Protein AF-A0A960B648-F1 (afdb_monomer_lite)

Secondary structure (DSSP, 8-state):
-EEEE-SSEE--EEEEPTT-----EEE-TT--EEEESSS--EE-SS---EEEEEES-GGGEEEEES-B-TTSS--TTPPPGGG-BPPP-EEEEE-GGG-TT--EEE-TTS--EEEEE-TT-TT--EEE-TT-EEEEEE-TT-TT--EEE-TTS--SEE--GGGTTT--EEE--S-TTSEEEEPPPSS--SS--EEE--SSEEESPPPGGG-TT--EEE-TTS--EEE----TT-SEEE--SSEEEEEE-TT-S--TTS-EEEE--SS--SEEE-TT-TTEEEEE-TTS---HHHHHHHHHHHHHH----SEEEE-TTSPPP-HHHHHHHHHHHHTT-EEEE---

Structure (mmCIF, N/CA/C/O backbone):
data_AF-A0A960B648-F1
#
_entry.id   AF-A0A960B648-F1
#
loop_
_atom_site.group_PDB
_atom_site.id
_atom_site.type_symbol
_atom_site.label_atom_id
_atom_site.label_alt_id
_atom_site.label_comp_id
_atom_site.label_asym_id
_atom_site.label_entity_id
_atom_site.label_seq_id
_atom_site.pdbx_PDB_ins_code
_atom_site.Cartn_x
_atom_site.Cartn_y
_atom_site.Cartn_z
_atom_site.occupancy
_atom_site.B_iso_or_equiv
_atom_site.auth_seq_id
_atom_site.auth_comp_id
_atom_site.auth_asym_id
_atom_site.auth_atom_id
_atom_site.pdbx_PDB_model_num
ATOM 1 N N . MET A 1 1 ? -15.814 -4.728 24.871 1.00 96.31 1 MET A N 1
ATOM 2 C CA . MET A 1 1 ? -14.480 -4.583 24.245 1.00 96.31 1 MET A CA 1
ATOM 3 C C . MET A 1 1 ? -13.502 -4.080 25.297 1.00 96.31 1 MET A C 1
ATOM 5 O O . MET A 1 1 ? -13.922 -3.303 26.148 1.00 96.31 1 MET A O 1
ATOM 9 N N . VAL A 1 2 ? -12.245 -4.525 25.282 1.00 98.38 2 VAL A N 1
ATOM 10 C CA . VAL A 1 2 ? -11.224 -4.110 26.262 1.00 98.38 2 VAL A CA 1
ATOM 11 C C . VAL A 1 2 ? -10.056 -3.451 25.538 1.00 98.38 2 VAL A C 1
ATOM 13 O O . VAL A 1 2 ? -9.624 -3.947 24.501 1.00 98.38 2 VAL A O 1
ATOM 16 N N . PHE A 1 3 ? -9.550 -2.358 26.098 1.00 98.50 3 PHE A N 1
ATOM 17 C CA . PHE A 1 3 ? -8.370 -1.637 25.637 1.00 98.50 3 PHE A CA 1
ATOM 18 C C . PHE A 1 3 ? -7.290 -1.712 26.713 1.00 98.50 3 PHE A C 1
ATOM 20 O O . PHE A 1 3 ? -7.568 -1.473 27.888 1.00 98.50 3 PHE A O 1
ATOM 27 N N . THR A 1 4 ? -6.056 -2.000 26.321 1.00 98.56 4 THR A N 1
ATOM 28 C CA . THR A 1 4 ? -4.883 -1.842 27.180 1.00 98.56 4 THR A CA 1
ATOM 29 C C . THR A 1 4 ? -4.236 -0.504 26.854 1.00 98.56 4 THR A C 1
ATOM 31 O O . THR A 1 4 ? -3.736 -0.315 25.749 1.00 98.56 4 THR A O 1
ATOM 34 N N . THR A 1 5 ? -4.262 0.432 27.800 1.00 97.94 5 THR A N 1
ATOM 35 C CA . THR A 1 5 ? -3.659 1.767 27.662 1.00 97.94 5 THR A CA 1
ATOM 36 C C . THR A 1 5 ? -2.454 1.910 28.581 1.00 97.94 5 THR A C 1
ATOM 38 O O . THR A 1 5 ? -2.443 1.345 29.672 1.00 97.94 5 THR A O 1
ATOM 41 N N . THR A 1 6 ? -1.442 2.660 28.154 1.00 97.38 6 THR A N 1
ATOM 42 C CA . THR A 1 6 ? -0.230 2.977 28.928 1.00 97.38 6 THR A CA 1
ATOM 43 C C . THR A 1 6 ? -0.140 4.459 29.300 1.00 97.38 6 THR A C 1
ATOM 45 O O . THR A 1 6 ? 0.735 4.861 30.072 1.00 97.38 6 THR A O 1
ATOM 48 N N . GLY A 1 7 ? -1.049 5.284 28.773 1.00 97.19 7 GLY A N 1
ATOM 49 C CA . GLY A 1 7 ? -1.032 6.735 28.929 1.00 97.19 7 GLY A CA 1
ATOM 50 C C . GLY A 1 7 ? -1.492 7.222 30.304 1.00 97.19 7 GLY A C 1
ATOM 51 O O . GLY A 1 7 ? -2.166 6.522 31.062 1.00 97.19 7 GLY A O 1
ATOM 52 N N . ALA A 1 8 ? -1.157 8.475 30.623 1.00 97.88 8 ALA A N 1
ATOM 53 C CA . ALA A 1 8 ? -1.740 9.191 31.763 1.00 97.88 8 ALA A CA 1
ATOM 54 C C . ALA A 1 8 ? -3.205 9.594 31.521 1.00 97.88 8 ALA A C 1
ATOM 56 O O . ALA A 1 8 ? -3.939 9.905 32.462 1.00 97.88 8 ALA A O 1
ATOM 57 N N . THR A 1 9 ? -3.626 9.576 30.258 1.00 98.00 9 THR A N 1
ATOM 58 C CA . THR A 1 9 ? -4.989 9.831 29.806 1.00 98.00 9 THR A CA 1
ATOM 59 C C . THR A 1 9 ? -5.370 8.838 28.719 1.00 98.00 9 THR A C 1
ATOM 61 O O . THR A 1 9 ? -4.494 8.317 28.030 1.00 98.00 9 THR A O 1
ATOM 64 N N . PHE A 1 10 ? -6.669 8.628 28.543 1.00 98.44 10 PHE A N 1
ATOM 65 C CA . PHE A 1 10 ? -7.232 7.859 27.439 1.00 98.44 10 PHE A CA 1
ATOM 66 C C . PHE A 1 10 ? -8.509 8.544 26.950 1.00 98.44 10 PHE A C 1
ATOM 68 O O . PHE A 1 10 ? -9.425 8.783 27.742 1.00 98.44 10 PHE A O 1
ATOM 75 N N . ALA A 1 11 ? -8.548 8.910 25.672 1.00 98.38 11 ALA A N 1
ATOM 76 C CA . ALA A 1 11 ? -9.648 9.644 25.056 1.00 98.38 11 ALA A CA 1
ATOM 77 C C . ALA A 1 11 ? -10.121 8.981 23.748 1.00 98.38 11 ALA A C 1
ATOM 79 O O . ALA A 1 11 ? -10.016 9.586 22.683 1.00 98.38 11 ALA A O 1
ATOM 80 N N . PRO A 1 12 ? -10.610 7.729 23.785 1.00 97.75 12 PRO A N 1
ATOM 81 C CA . PRO A 1 12 ? -11.070 7.032 22.586 1.00 97.75 12 PRO A CA 1
ATOM 82 C C . PRO A 1 12 ? -12.259 7.761 21.958 1.00 97.75 12 PRO A C 1
ATOM 84 O O . PRO A 1 12 ? -13.083 8.324 22.673 1.00 97.75 12 PRO A O 1
ATOM 87 N N . ALA A 1 13 ? -12.393 7.683 20.637 1.00 98.44 13 ALA A N 1
ATOM 88 C CA . ALA A 1 13 ? -13.607 8.092 19.945 1.00 98.44 13 ALA A CA 1
ATOM 89 C C . ALA A 1 13 ? -14.282 6.859 19.340 1.00 98.44 13 ALA A C 1
ATOM 91 O O . ALA A 1 13 ? -13.647 6.083 18.629 1.00 98.44 13 ALA A O 1
ATOM 92 N N . VAL A 1 14 ? -15.566 6.671 19.618 1.00 98.62 14 VAL A N 1
ATOM 93 C CA . VAL A 1 14 ? -16.403 5.654 18.982 1.00 98.62 14 VAL A CA 1
ATOM 94 C C . VAL A 1 14 ? -17.581 6.318 18.288 1.00 98.62 14 VAL A C 1
ATOM 96 O O . VAL A 1 14 ? -18.099 7.328 18.750 1.00 98.62 14 VAL A O 1
ATOM 99 N N . GLU A 1 15 ? -18.016 5.760 17.171 1.00 98.69 15 GLU A N 1
ATOM 100 C CA . GLU A 1 15 ? -19.209 6.213 16.457 1.00 98.69 15 GLU A CA 1
ATOM 101 C C . GLU A 1 15 ? -20.266 5.123 16.547 1.00 98.69 15 GLU A C 1
ATOM 103 O O . GLU A 1 15 ? -19.956 3.941 16.371 1.00 98.69 15 GLU A O 1
ATOM 108 N N . LEU A 1 16 ? -21.504 5.523 16.825 1.00 98.69 16 LEU A N 1
ATOM 109 C CA . LEU A 1 16 ? -22.649 4.624 16.813 1.00 98.69 16 LEU A CA 1
ATOM 110 C C . LEU A 1 16 ? -23.408 4.766 15.493 1.00 98.69 16 LEU A C 1
ATOM 112 O O . LEU A 1 16 ? -23.427 5.839 14.890 1.00 98.69 16 LEU A O 1
ATOM 116 N N . ALA A 1 17 ? -24.066 3.692 15.070 1.00 98.25 17 ALA A N 1
ATOM 117 C CA . ALA A 1 17 ? -24.915 3.671 13.896 1.00 98.25 17 ALA A CA 1
ATOM 118 C C . ALA A 1 17 ? -25.989 4.776 13.979 1.00 98.25 17 ALA A C 1
ATOM 120 O O . ALA A 1 17 ? -26.513 5.047 15.069 1.00 98.25 17 ALA A O 1
ATOM 121 N N . PRO A 1 18 ? -26.362 5.403 12.847 1.00 96.81 18 PRO A N 1
ATOM 122 C CA . PRO A 1 18 ? -27.390 6.435 12.826 1.00 96.81 18 PRO A CA 1
ATOM 123 C C . PRO A 1 18 ? -28.682 5.988 13.523 1.00 96.81 18 PRO A C 1
ATOM 125 O O . PRO A 1 18 ? -29.233 4.933 13.218 1.00 96.81 18 PRO A O 1
ATOM 128 N N . GLY A 1 19 ? -29.172 6.805 14.457 1.00 96.75 19 GLY A N 1
ATOM 129 C CA . GLY A 1 19 ? -30.391 6.521 15.222 1.00 96.75 19 GLY A CA 1
ATOM 130 C C . GLY A 1 19 ? -30.213 5.576 16.416 1.00 96.75 19 GLY A C 1
ATOM 131 O O . GLY A 1 19 ? -31.196 5.322 17.111 1.00 96.75 19 GLY A O 1
ATOM 132 N N . SER A 1 20 ? -28.999 5.086 16.692 1.00 97.88 20 SER A N 1
ATOM 133 C CA . SER A 1 20 ? -28.724 4.330 17.916 1.00 97.88 20 SER A CA 1
ATOM 134 C C . SER A 1 20 ? -28.967 5.186 19.163 1.00 97.88 20 SER A C 1
ATOM 136 O O . SER A 1 20 ? -28.594 6.359 19.227 1.00 97.88 20 SER A O 1
ATOM 138 N N . SER A 1 21 ? -29.571 4.567 20.177 1.00 96.69 21 SER A N 1
ATOM 139 C CA . SER A 1 21 ? -29.723 5.118 21.526 1.00 96.69 21 SER A CA 1
ATOM 140 C C . SER A 1 21 ? -28.832 4.401 22.545 1.00 96.69 21 SER A C 1
ATOM 142 O O . SER A 1 21 ? -29.113 4.450 23.743 1.00 96.69 21 SER A O 1
ATOM 144 N N . ALA A 1 22 ? -27.821 3.656 22.086 1.00 97.81 22 ALA A N 1
ATOM 145 C CA . ALA A 1 22 ? -26.971 2.871 22.966 1.00 97.81 22 ALA A CA 1
ATOM 146 C C . ALA A 1 22 ? -26.156 3.776 23.894 1.00 97.81 22 ALA A C 1
ATOM 148 O O . ALA A 1 22 ? -25.506 4.732 23.468 1.00 97.81 22 ALA A O 1
ATOM 149 N N . GLU A 1 23 ? -26.152 3.445 25.183 1.00 98.06 23 GLU A N 1
ATOM 150 C CA . GLU A 1 23 ? -25.236 4.076 26.123 1.00 98.06 23 GLU A CA 1
ATOM 151 C C . GLU A 1 23 ? -23.845 3.462 25.979 1.00 98.06 23 GLU A C 1
ATOM 153 O O . GLU A 1 23 ? -23.691 2.241 25.902 1.00 98.06 23 GLU A O 1
ATOM 158 N N . VAL A 1 24 ? -22.819 4.312 25.971 1.00 98.75 24 VAL A N 1
ATOM 159 C CA . VAL A 1 24 ? -21.419 3.884 26.026 1.00 98.75 24 VAL A CA 1
ATOM 160 C C . VAL A 1 24 ? -20.882 4.202 27.411 1.00 98.75 24 VAL A C 1
ATOM 162 O O . VAL A 1 24 ? -20.846 5.367 27.816 1.00 98.75 24 VAL A O 1
ATOM 165 N N . VAL A 1 25 ? -20.470 3.165 28.133 1.00 98.75 25 VAL A N 1
ATOM 166 C CA . VAL A 1 25 ? -19.889 3.268 29.473 1.00 98.75 25 VAL A CA 1
ATOM 167 C C . VAL A 1 25 ? -18.470 2.717 29.440 1.00 98.75 25 VAL A C 1
ATOM 169 O O . VAL A 1 25 ? -18.216 1.652 28.874 1.00 98.75 25 VAL A O 1
ATOM 172 N N . TRP A 1 26 ? -17.549 3.445 30.058 1.00 98.75 26 TRP A N 1
ATOM 173 C CA . TRP A 1 26 ? -16.140 3.094 30.162 1.00 98.75 26 TRP A CA 1
ATOM 174 C C . TRP A 1 26 ? -15.833 2.718 31.599 1.00 98.75 26 TRP A C 1
ATOM 176 O O . TRP A 1 26 ? -16.125 3.485 32.516 1.00 98.75 26 TRP A O 1
ATOM 186 N N . LEU A 1 27 ? -15.260 1.538 31.783 1.00 98.69 27 LEU A N 1
ATOM 187 C CA . LEU A 1 27 ? -15.053 0.920 33.082 1.00 98.69 27 LEU A CA 1
ATOM 188 C C . LEU A 1 27 ? -13.574 0.606 33.305 1.00 98.69 27 LEU A C 1
ATOM 190 O O . LEU A 1 27 ? -12.849 0.327 32.347 1.00 98.69 27 LEU A O 1
ATOM 194 N N . ASP A 1 28 ? -13.141 0.613 34.559 1.00 97.62 28 ASP A N 1
ATOM 195 C CA . ASP A 1 28 ? -11.847 0.064 34.963 1.00 97.62 28 ASP A CA 1
ATOM 196 C C . ASP A 1 28 ? -11.860 -1.481 34.992 1.00 97.62 28 ASP A C 1
ATOM 198 O O . ASP A 1 28 ? -12.825 -2.141 34.587 1.00 97.62 28 ASP A O 1
ATOM 202 N N . ASP A 1 29 ? -10.762 -2.076 35.453 1.00 93.38 29 ASP A N 1
ATOM 203 C CA . ASP A 1 29 ? -10.577 -3.523 35.583 1.00 93.38 29 ASP A CA 1
ATOM 204 C C . ASP A 1 29 ? -11.469 -4.166 36.661 1.00 93.38 29 ASP A C 1
ATOM 206 O O . ASP A 1 29 ? -11.791 -5.354 36.572 1.00 93.38 29 ASP A O 1
ATOM 210 N N . GLN A 1 30 ? -11.930 -3.385 37.637 1.00 94.88 30 GLN A N 1
ATOM 211 C CA . GLN A 1 30 ? -12.851 -3.794 38.700 1.00 94.88 30 GLN A CA 1
ATOM 212 C C . GLN A 1 30 ? -14.321 -3.515 38.354 1.00 94.88 30 GLN A C 1
ATOM 214 O O . GLN A 1 30 ? -15.207 -3.771 39.172 1.00 94.88 30 GLN A O 1
ATOM 219 N N . ARG A 1 31 ? -14.596 -3.056 37.125 1.00 95.06 31 ARG A N 1
ATOM 220 C CA . ARG A 1 31 ? -15.914 -2.622 36.629 1.00 95.06 31 ARG A CA 1
ATOM 221 C C . ARG A 1 31 ? -16.463 -1.361 37.307 1.00 95.06 31 ARG A C 1
ATOM 223 O O . ARG A 1 31 ? -17.667 -1.112 37.237 1.00 95.06 31 ARG A O 1
ATOM 230 N N . GLY A 1 32 ? -15.606 -0.561 37.933 1.00 97.62 32 GLY A N 1
ATOM 231 C CA . GLY A 1 32 ? -15.922 0.801 38.346 1.00 97.62 32 GLY A CA 1
ATOM 232 C C . GLY A 1 32 ? -16.075 1.715 37.132 1.00 97.62 32 GLY A C 1
ATOM 233 O O . GLY A 1 32 ? -15.344 1.587 36.153 1.00 97.62 32 GLY A O 1
ATOM 234 N N . GLU A 1 33 ? -17.045 2.628 37.165 1.00 98.44 33 GLU A N 1
ATOM 235 C CA . GLU A 1 33 ? -17.281 3.569 36.067 1.00 98.44 33 GLU A CA 1
ATOM 236 C C . GLU A 1 33 ? -16.216 4.674 36.041 1.00 98.44 33 GLU A C 1
ATOM 238 O O . GLU A 1 33 ? -16.032 5.402 37.015 1.00 98.44 33 GLU A O 1
ATOM 243 N N . LEU A 1 34 ? -15.537 4.811 34.902 1.00 98.44 34 LEU A N 1
ATOM 244 C CA . LEU A 1 34 ? -14.545 5.852 34.633 1.00 98.44 34 LEU A CA 1
ATOM 245 C C . LEU A 1 34 ? -15.157 7.044 33.894 1.00 98.44 34 LEU A C 1
ATOM 247 O O . LEU A 1 34 ? -14.802 8.190 34.166 1.00 98.44 34 LEU A O 1
ATOM 251 N N . ALA A 1 35 ? -16.027 6.774 32.915 1.00 98.56 35 ALA A N 1
ATOM 252 C CA . ALA A 1 35 ? -16.673 7.791 32.091 1.00 98.56 35 ALA A CA 1
ATOM 253 C C . ALA A 1 35 ? -17.866 7.224 31.306 1.00 98.56 35 ALA A C 1
ATOM 255 O O . ALA A 1 35 ? -18.051 6.011 31.189 1.00 98.56 35 ALA A O 1
ATOM 256 N N . ARG A 1 36 ? -18.628 8.126 30.684 1.00 98.50 36 ARG A N 1
ATOM 257 C CA . ARG A 1 36 ? -19.702 7.819 29.733 1.00 98.50 36 ARG A CA 1
ATOM 258 C C . ARG A 1 36 ? -19.538 8.614 28.447 1.00 98.50 36 ARG A C 1
ATOM 260 O O . ARG A 1 36 ? -18.888 9.658 28.433 1.00 98.50 36 ARG A O 1
ATOM 267 N N . GLY A 1 37 ? -20.189 8.137 27.395 1.00 98.50 37 GLY A N 1
ATOM 268 C CA . GLY A 1 37 ? -20.256 8.793 26.097 1.00 98.50 37 GLY A CA 1
ATOM 269 C C . GLY A 1 37 ? -19.291 8.209 25.073 1.00 98.50 37 GLY A C 1
ATOM 270 O O . GLY A 1 37 ? -18.463 7.346 25.364 1.00 98.50 37 GLY A O 1
ATOM 271 N N . THR A 1 38 ? -19.434 8.685 23.844 1.00 98.44 38 THR A N 1
ATOM 272 C CA . THR A 1 38 ? -18.732 8.181 22.660 1.00 98.44 38 THR A CA 1
ATOM 273 C C . THR A 1 38 ? -17.329 8.762 22.478 1.00 98.44 38 THR A C 1
ATOM 275 O O . THR A 1 38 ? -16.532 8.201 21.740 1.00 98.44 38 THR A O 1
ATOM 278 N N . ASN A 1 39 ? -17.005 9.867 23.149 1.00 97.88 39 ASN A N 1
ATOM 279 C CA . ASN A 1 39 ? -15.690 10.506 23.084 1.00 97.88 39 ASN A CA 1
ATOM 280 C C . ASN A 1 39 ? -15.296 11.081 24.458 1.00 97.88 39 ASN A C 1
ATOM 282 O O . ASN A 1 39 ? -15.234 12.305 24.625 1.00 97.88 39 ASN A O 1
ATOM 286 N N . PRO A 1 40 ? -15.154 10.236 25.497 1.00 98.19 40 PRO A N 1
ATOM 287 C CA . PRO A 1 40 ? -14.784 10.710 26.823 1.00 98.19 40 PRO A CA 1
ATOM 288 C C . PRO A 1 40 ? -13.313 11.141 26.857 1.00 98.19 40 PRO A C 1
ATOM 290 O O . PRO A 1 40 ? -12.509 10.756 26.014 1.00 98.19 40 PRO A O 1
ATOM 293 N N . ARG A 1 41 ? -12.924 11.851 27.918 1.00 97.94 41 ARG A N 1
ATOM 294 C CA . ARG A 1 41 ? -11.517 12.013 28.299 1.00 97.94 41 ARG A CA 1
ATOM 295 C C . ARG A 1 41 ? -11.311 11.468 29.703 1.00 97.94 41 ARG A C 1
ATOM 297 O O . ARG A 1 41 ? -11.691 12.112 30.677 1.00 97.94 41 ARG A O 1
ATOM 304 N N . ILE A 1 42 ? -10.689 10.302 29.804 1.00 98.44 42 ILE A N 1
ATOM 305 C CA . ILE A 1 42 ? -10.375 9.653 31.077 1.00 98.44 42 ILE A CA 1
ATOM 306 C C . ILE A 1 42 ? -8.978 10.101 31.511 1.00 98.44 42 ILE A C 1
ATOM 308 O O . ILE A 1 42 ? -8.027 10.047 30.730 1.00 98.44 42 ILE A O 1
ATOM 312 N N . SER A 1 43 ? -8.849 10.568 32.752 1.00 97.81 43 SER A N 1
ATOM 313 C CA . SER A 1 43 ? -7.576 10.992 33.339 1.00 97.81 43 SER A CA 1
ATOM 314 C C . SER A 1 43 ? -7.188 10.053 34.470 1.00 97.81 43 SER A C 1
ATOM 316 O O . SER A 1 43 ? -7.882 9.989 35.480 1.00 97.81 43 SER A O 1
ATOM 318 N N . PHE A 1 44 ? -6.053 9.373 34.327 1.00 97.69 44 PHE A N 1
ATOM 319 C CA . PHE A 1 44 ? -5.512 8.473 35.348 1.00 97.69 44 PHE A CA 1
ATOM 320 C C . PHE A 1 44 ? -4.464 9.142 36.248 1.00 97.69 44 PHE A C 1
ATOM 322 O O . PHE A 1 44 ? -3.980 8.528 37.195 1.00 97.69 44 PHE A O 1
ATOM 329 N N . GLY A 1 45 ? -4.066 10.380 35.935 1.00 97.12 45 GLY A N 1
ATOM 330 C CA . GLY A 1 45 ? -3.083 11.166 36.692 1.00 97.12 45 GLY A CA 1
ATOM 331 C C . GLY A 1 45 ? -1.617 10.810 36.413 1.00 97.12 45 GLY A C 1
ATOM 332 O O . GLY A 1 45 ? -0.759 11.683 36.497 1.00 97.12 45 GLY A O 1
ATOM 333 N N . SER A 1 46 ? -1.318 9.569 36.024 1.00 97.31 46 SER A N 1
ATOM 334 C CA . SER A 1 46 ? 0.031 9.122 35.652 1.00 97.31 46 SER A CA 1
ATOM 335 C C . SER A 1 46 ? 0.003 8.017 34.597 1.00 97.31 46 SER A C 1
ATOM 337 O O . SER A 1 46 ? -0.955 7.243 34.512 1.00 97.31 46 SER A O 1
ATOM 339 N N . SER A 1 47 ? 1.061 7.921 33.794 1.00 97.81 47 SER A N 1
ATOM 340 C CA . SER A 1 47 ? 1.226 6.834 32.827 1.00 97.81 47 SER A CA 1
ATOM 341 C C . SER A 1 47 ? 1.432 5.504 33.546 1.00 97.81 47 SER A C 1
ATOM 343 O O . SER A 1 47 ? 2.300 5.391 34.409 1.00 97.81 47 SER A O 1
ATOM 345 N N . ALA A 1 48 ? 0.618 4.511 33.201 1.00 97.50 48 ALA A N 1
ATOM 346 C CA . ALA A 1 48 ? 0.755 3.126 33.638 1.00 97.50 48 ALA A CA 1
ATOM 347 C C . ALA A 1 48 ? -0.105 2.234 32.740 1.00 97.50 48 ALA A C 1
ATOM 349 O O . ALA A 1 48 ? -1.115 2.692 32.200 1.00 97.50 48 ALA A O 1
ATOM 350 N N . THR A 1 49 ? 0.268 0.961 32.628 1.00 98.06 49 THR A N 1
ATOM 351 C CA . THR A 1 49 ? -0.532 -0.047 31.928 1.00 98.06 49 THR A CA 1
ATOM 352 C C . THR A 1 49 ? -1.833 -0.310 32.680 1.00 98.06 49 THR A C 1
ATOM 354 O O . THR A 1 49 ? -1.806 -0.647 33.864 1.00 98.06 49 THR A O 1
ATOM 357 N N . ARG A 1 50 ? -2.971 -0.161 32.000 1.00 97.06 50 ARG A N 1
ATOM 358 C CA . ARG A 1 50 ? -4.318 -0.353 32.555 1.00 97.06 50 ARG A CA 1
ATOM 359 C C . ARG A 1 50 ? -5.231 -1.006 31.531 1.00 97.06 50 ARG A C 1
ATOM 361 O O . ARG A 1 50 ? -5.089 -0.762 30.333 1.00 97.06 50 ARG A O 1
ATOM 368 N N . ALA A 1 51 ? -6.194 -1.782 32.012 1.00 98.25 51 ALA A N 1
ATOM 369 C CA . ALA A 1 51 ? -7.321 -2.222 31.206 1.00 98.25 51 ALA A CA 1
ATOM 370 C C . ALA A 1 51 ? -8.472 -1.218 31.346 1.00 98.25 51 ALA A C 1
ATOM 372 O O . ALA A 1 51 ? -8.843 -0.844 32.456 1.00 98.25 51 ALA A O 1
ATOM 373 N N . VAL A 1 52 ? -9.038 -0.799 30.218 1.00 98.62 52 VAL A N 1
ATOM 374 C CA . VAL A 1 52 ? -10.268 -0.007 30.156 1.00 98.62 52 VAL A CA 1
ATOM 375 C C . VAL A 1 52 ? -11.284 -0.797 29.348 1.00 98.62 52 VAL A C 1
ATOM 377 O O . VAL A 1 52 ? -11.034 -1.159 28.198 1.00 98.62 52 VAL A O 1
ATOM 380 N N . THR A 1 53 ? -12.438 -1.075 29.940 1.00 98.69 53 THR A N 1
ATOM 381 C CA . THR A 1 53 ? -13.510 -1.832 29.294 1.00 98.69 53 THR A CA 1
ATOM 382 C C . THR A 1 53 ? -14.575 -0.882 28.770 1.00 98.69 53 THR A C 1
ATOM 384 O O . THR A 1 53 ? -15.162 -0.125 29.534 1.00 98.69 53 THR A O 1
ATOM 387 N N . MET A 1 54 ? -14.874 -0.959 27.475 1.00 98.62 54 MET A N 1
ATOM 388 C CA . MET A 1 54 ? -16.071 -0.346 26.904 1.00 98.62 54 MET A CA 1
ATOM 389 C C . MET A 1 54 ? -17.238 -1.331 26.987 1.00 98.62 54 MET A C 1
ATOM 391 O O . MET A 1 54 ? -17.141 -2.465 26.494 1.00 98.62 54 MET A O 1
ATOM 395 N N . SER A 1 55 ? -18.345 -0.869 27.562 1.00 98.38 55 SER A N 1
ATOM 396 C CA . SER A 1 55 ? -19.631 -1.558 27.633 1.00 98.38 55 SER A CA 1
ATOM 397 C C . SER A 1 55 ? -20.693 -0.739 26.906 1.00 98.38 55 SER A C 1
ATOM 399 O O . SER A 1 55 ? -20.912 0.426 27.231 1.00 98.38 55 SER A O 1
ATOM 401 N N . THR A 1 56 ? -21.339 -1.346 25.914 1.00 98.62 56 THR A N 1
ATOM 402 C CA . THR A 1 56 ? -22.407 -0.739 25.111 1.00 98.62 56 THR A CA 1
ATOM 403 C C . THR A 1 56 ? -23.169 -1.830 24.350 1.00 98.62 56 THR A C 1
ATOM 405 O O . THR A 1 56 ? -22.831 -3.014 24.457 1.00 98.62 56 THR A O 1
ATOM 408 N N . THR A 1 57 ? -24.162 -1.453 23.546 1.00 98.38 57 THR A N 1
ATOM 409 C CA . THR A 1 57 ? -24.708 -2.319 22.495 1.00 98.38 57 THR A CA 1
ATOM 410 C C . THR A 1 57 ? -23.657 -2.446 21.395 1.00 98.38 57 THR A C 1
ATOM 412 O O . THR A 1 57 ? -23.566 -1.604 20.512 1.00 98.38 57 THR A O 1
ATOM 415 N N . PHE A 1 58 ? -22.809 -3.474 21.461 1.00 98.50 58 PHE A N 1
ATOM 416 C CA . PHE A 1 58 ? -21.642 -3.594 20.574 1.00 98.50 58 PHE A CA 1
ATOM 417 C C . PHE A 1 58 ? -21.984 -3.587 19.080 1.00 98.50 58 PHE A C 1
ATOM 419 O O . PHE A 1 58 ? -21.240 -3.010 18.291 1.00 98.50 58 PHE A O 1
ATOM 426 N N . ALA A 1 59 ? -23.127 -4.164 18.708 1.00 97.69 59 ALA A N 1
ATOM 427 C CA . ALA A 1 59 ? -23.622 -4.152 17.337 1.00 97.69 59 ALA A CA 1
ATOM 428 C C . ALA A 1 59 ? -23.984 -2.743 16.830 1.00 97.69 59 ALA A C 1
ATOM 430 O O . ALA A 1 59 ? -24.138 -2.567 15.629 1.00 97.69 59 ALA A O 1
ATOM 431 N N . ASP A 1 60 ? -24.098 -1.736 17.694 1.00 98.56 60 ASP A N 1
ATOM 432 C CA . ASP A 1 60 ? -24.367 -0.364 17.264 1.00 98.56 60 ASP A CA 1
ATOM 433 C C . ASP A 1 60 ? -23.079 0.402 16.946 1.00 98.56 60 ASP A C 1
ATOM 435 O O . ASP A 1 60 ? -23.153 1.475 16.366 1.00 98.56 60 ASP A O 1
ATOM 439 N N . VAL A 1 61 ? -21.895 -0.108 17.296 1.00 98.88 61 VAL A N 1
ATOM 440 C CA . VAL A 1 61 ? -20.625 0.594 17.057 1.00 98.88 61 VAL A CA 1
ATOM 441 C C . VAL A 1 61 ? -20.182 0.404 15.607 1.00 98.88 61 VAL A C 1
ATOM 443 O O . VAL A 1 61 ? -19.976 -0.724 15.163 1.00 98.88 61 VAL A O 1
ATOM 446 N N . VAL A 1 62 ? -19.986 1.512 14.888 1.00 98.88 62 VAL A N 1
ATOM 447 C CA . VAL A 1 62 ? -19.553 1.525 13.477 1.00 98.88 62 VAL A CA 1
ATOM 448 C C . VAL A 1 62 ? -18.126 2.036 13.289 1.00 98.88 62 VAL A C 1
ATOM 450 O O . VAL A 1 62 ? -17.469 1.653 12.324 1.00 98.88 62 VAL A O 1
ATOM 453 N N . THR A 1 63 ? -17.600 2.824 14.227 1.00 98.88 63 THR A N 1
ATOM 454 C CA . THR A 1 63 ? -16.207 3.294 14.192 1.00 98.88 63 THR A CA 1
ATOM 455 C C . THR A 1 63 ? -15.577 3.155 15.570 1.00 98.88 63 THR A C 1
ATOM 457 O O . THR A 1 63 ? -16.186 3.529 16.572 1.00 98.88 63 THR A O 1
ATOM 460 N N . VAL A 1 64 ? -14.335 2.679 15.615 1.00 98.88 64 VAL A N 1
ATOM 461 C CA . VAL A 1 64 ? -13.428 2.825 16.761 1.00 98.88 64 VAL A CA 1
ATOM 462 C C . VAL A 1 64 ? -12.210 3.602 16.282 1.00 98.88 64 VAL A C 1
ATOM 464 O O . VAL A 1 64 ? -11.506 3.151 15.383 1.00 98.88 64 VAL A O 1
ATOM 467 N N . ASN A 1 65 ? -11.966 4.767 16.875 1.00 98.81 65 ASN A N 1
ATOM 468 C CA . ASN A 1 65 ? -10.877 5.666 16.523 1.00 98.81 65 ASN A CA 1
ATOM 469 C C . ASN A 1 65 ? -10.000 5.975 17.746 1.00 98.81 65 ASN A C 1
ATOM 471 O O . ASN A 1 65 ? -10.381 6.687 18.681 1.00 98.81 65 ASN A O 1
ATOM 475 N N . LEU A 1 66 ? -8.800 5.415 17.705 1.00 98.69 66 LEU A N 1
ATOM 476 C CA . LEU A 1 66 ? -7.713 5.535 18.669 1.00 98.69 66 LEU A CA 1
ATOM 477 C C . LEU A 1 66 ? -6.558 6.380 18.111 1.00 98.69 66 LEU A C 1
ATOM 479 O O . LEU A 1 66 ? -5.528 6.501 18.763 1.00 98.69 66 LEU A O 1
ATOM 483 N N . GLY A 1 67 ? -6.704 6.938 16.910 1.00 98.06 67 GLY A N 1
ATOM 484 C CA . GLY A 1 67 ? -5.664 7.676 16.206 1.00 98.06 67 GLY A CA 1
ATOM 485 C C . GLY A 1 67 ? -5.808 7.525 14.696 1.00 98.06 67 GLY A C 1
ATOM 486 O O . GLY A 1 67 ? -5.843 6.408 14.182 1.00 98.06 67 GLY A O 1
ATOM 487 N N . PHE A 1 68 ? -5.871 8.648 13.986 1.00 98.12 68 PHE A N 1
ATOM 488 C CA . PHE A 1 68 ? -5.929 8.697 12.526 1.00 98.12 68 PHE A CA 1
ATOM 489 C C . PHE A 1 68 ? -5.523 10.085 12.026 1.00 98.12 68 PHE A C 1
ATOM 491 O O . PHE A 1 68 ? -5.792 11.091 12.682 1.00 98.12 68 PHE A O 1
ATOM 498 N N . SER A 1 69 ? -4.885 10.152 10.862 1.00 97.00 69 SER A N 1
ATOM 499 C CA . SER A 1 69 ? -4.692 11.402 10.130 1.00 97.00 69 SER A CA 1
ATOM 500 C C . SER A 1 69 ? -4.926 11.139 8.652 1.00 97.00 69 SER A C 1
ATOM 502 O O . SER A 1 69 ? -4.262 10.306 8.046 1.00 97.00 69 SER A O 1
ATOM 504 N N . SER A 1 70 ? -5.829 11.912 8.066 1.00 95.56 70 SER A N 1
ATOM 505 C CA . SER A 1 70 ? -6.153 11.953 6.640 1.00 95.56 70 SER A CA 1
ATOM 506 C C . SER A 1 70 ? -4.978 12.380 5.760 1.00 95.56 70 SER A C 1
ATOM 508 O O . SER A 1 70 ? -5.065 12.301 4.539 1.00 95.56 70 SER A O 1
ATOM 510 N N . LYS A 1 71 ? -3.875 12.833 6.370 1.00 93.31 71 LYS A N 1
ATOM 511 C CA . LYS A 1 71 ? -2.613 13.171 5.700 1.00 93.31 71 LYS A CA 1
ATOM 512 C C . LYS A 1 71 ? -1.628 12.008 5.679 1.00 93.31 71 LYS A C 1
ATOM 514 O O . LYS A 1 71 ? -0.626 12.091 4.972 1.00 93.31 71 LYS A O 1
ATOM 519 N N . ASP A 1 72 ? -1.879 10.968 6.469 1.00 89.69 72 ASP A N 1
ATOM 520 C CA . ASP A 1 72 ? -1.042 9.778 6.473 1.00 89.69 72 ASP A CA 1
ATOM 521 C C . ASP A 1 72 ? -1.356 8.974 5.222 1.00 89.69 72 ASP A C 1
ATOM 523 O O . ASP A 1 72 ? -2.495 8.555 5.023 1.00 89.69 72 ASP A O 1
ATOM 527 N N . ASP A 1 73 ? -0.331 8.771 4.399 1.00 78.56 73 ASP A N 1
ATOM 528 C CA . ASP A 1 73 ? -0.341 7.812 3.301 1.00 78.56 73 ASP A CA 1
ATOM 529 C C . ASP A 1 73 ? -1.644 7.876 2.462 1.00 78.56 73 ASP A C 1
ATOM 531 O O . ASP A 1 73 ? -2.484 6.964 2.417 1.00 78.56 73 ASP A O 1
ATOM 535 N N . VAL A 1 74 ? -1.846 9.058 1.864 1.00 87.06 74 VAL A N 1
ATOM 536 C CA . VAL A 1 74 ? -3.072 9.471 1.165 1.00 87.06 74 VAL A CA 1
ATOM 537 C C . VAL A 1 74 ? -3.293 8.646 -0.105 1.00 87.06 74 VAL A C 1
ATOM 539 O O . VAL A 1 74 ? -2.355 8.335 -0.841 1.00 87.06 74 VAL A O 1
ATOM 542 N N . GLY A 1 75 ? -4.548 8.309 -0.396 1.00 89.56 75 GLY A N 1
ATOM 543 C CA . GLY A 1 75 ? -4.956 7.656 -1.636 1.00 89.56 75 GLY A CA 1
ATOM 544 C C . GLY A 1 75 ? -6.449 7.779 -1.919 1.00 89.56 75 GLY A C 1
ATOM 545 O O . GLY A 1 75 ? -7.212 8.343 -1.138 1.00 89.56 75 GLY A O 1
ATOM 546 N N . ARG A 1 76 ? -6.875 7.205 -3.050 1.00 95.00 76 ARG A N 1
ATOM 547 C CA . ARG A 1 76 ? -8.264 7.251 -3.551 1.00 95.00 76 ARG A CA 1
ATOM 548 C C . ARG A 1 76 ? -9.307 6.771 -2.532 1.00 95.00 76 ARG A C 1
ATOM 550 O O . ARG A 1 76 ? -10.442 7.233 -2.576 1.00 95.00 76 ARG A O 1
ATOM 557 N N . TYR A 1 77 ? -8.931 5.847 -1.648 1.00 96.00 77 TYR A N 1
ATOM 558 C CA . TYR A 1 77 ? -9.825 5.216 -0.672 1.00 96.00 77 TYR A CA 1
ATOM 559 C C . TYR A 1 77 ? -9.539 5.632 0.781 1.00 96.00 77 TYR A C 1
ATOM 561 O O . TYR A 1 77 ? -10.043 4.991 1.706 1.00 96.00 77 TYR A O 1
ATOM 569 N N . SER A 1 78 ? -8.742 6.688 0.990 1.00 93.69 78 SER A N 1
ATOM 570 C CA . SER A 1 78 ? -8.505 7.267 2.316 1.00 93.69 78 SER A CA 1
ATOM 571 C C . SER A 1 78 ? -9.794 7.809 2.933 1.00 93.69 78 SER A C 1
ATOM 573 O O . SER A 1 78 ? -10.691 8.297 2.241 1.00 93.69 78 SER A O 1
ATOM 575 N N . LEU A 1 79 ? -9.869 7.754 4.261 1.00 95.94 79 LEU A N 1
ATOM 576 C CA . LEU A 1 79 ? -10.939 8.396 5.020 1.00 95.94 79 LEU A CA 1
ATOM 577 C C . LEU A 1 79 ? -10.775 9.924 5.030 1.00 95.94 79 LEU A C 1
ATOM 579 O O . LEU A 1 79 ? -9.667 10.453 4.951 1.00 95.94 79 LEU A O 1
ATOM 583 N N . ALA A 1 80 ? -11.902 10.629 5.141 1.00 95.56 80 ALA A N 1
ATOM 584 C CA . ALA A 1 80 ? -11.937 12.088 5.186 1.00 95.56 80 ALA A CA 1
ATOM 585 C C . ALA A 1 80 ? -11.388 12.654 6.510 1.00 95.56 80 ALA A C 1
ATOM 587 O O . ALA A 1 80 ? -11.419 11.991 7.547 1.00 95.56 80 ALA A O 1
ATOM 588 N N . GLU A 1 81 ? -10.990 13.929 6.482 1.00 96.88 81 GLU A N 1
ATOM 589 C CA . GLU A 1 81 ? -10.433 14.676 7.626 1.00 96.88 81 GLU A CA 1
ATOM 590 C C . GLU A 1 81 ? -11.339 14.726 8.868 1.00 96.88 81 GLU A C 1
ATOM 592 O O . GLU A 1 81 ? -10.862 14.972 9.971 1.00 96.88 81 GLU A O 1
ATOM 597 N N . ILE A 1 82 ? -12.643 14.451 8.731 1.00 97.00 82 ILE A N 1
ATOM 598 C CA . ILE A 1 82 ? -13.575 14.382 9.868 1.00 97.00 82 ILE A CA 1
ATOM 599 C C . ILE A 1 82 ? -13.200 13.288 10.881 1.00 97.00 82 ILE A C 1
ATOM 601 O O . ILE A 1 82 ? -13.608 13.355 12.040 1.00 97.00 82 ILE A O 1
ATOM 605 N N . TYR A 1 83 ? -12.415 12.293 10.458 1.00 97.56 83 TYR A N 1
ATOM 606 C CA . TYR A 1 83 ? -11.909 11.232 11.323 1.00 97.56 83 TYR A CA 1
ATOM 607 C C . TYR A 1 83 ? -10.544 11.561 11.948 1.00 97.56 83 TYR A C 1
ATOM 609 O O . TYR A 1 83 ? -10.028 10.743 12.712 1.00 97.56 83 TYR A O 1
ATOM 617 N N . ASP A 1 84 ? -9.945 12.722 11.659 1.00 98.12 84 ASP A N 1
ATOM 618 C CA . ASP A 1 84 ? -8.633 13.086 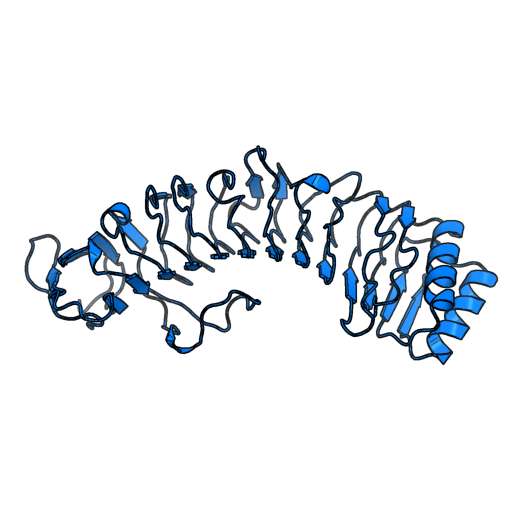12.196 1.00 98.12 84 ASP A CA 1
ATOM 619 C C . ASP A 1 84 ? -8.656 13.142 13.724 1.00 98.12 84 ASP A C 1
ATOM 621 O O . ASP A 1 84 ? -9.467 13.825 14.357 1.00 98.12 84 ASP A O 1
ATOM 625 N N . LYS A 1 85 ? -7.724 12.412 14.333 1.00 97.69 85 LYS A N 1
ATOM 626 C CA . LYS A 1 85 ? -7.594 12.293 15.780 1.00 97.69 85 LYS A CA 1
ATOM 627 C C . LYS A 1 85 ? -6.144 12.003 16.160 1.00 97.69 85 LYS A C 1
ATOM 629 O O . LYS A 1 85 ? -5.505 11.104 15.616 1.00 97.69 85 LYS A O 1
ATOM 634 N N . GLY A 1 86 ? -5.638 12.739 17.151 1.00 97.75 86 GLY A N 1
ATOM 635 C CA . GLY A 1 86 ? -4.325 12.464 17.740 1.00 97.75 86 GLY A CA 1
ATOM 636 C C . GLY A 1 86 ? -4.247 11.045 18.330 1.00 97.75 86 GLY A C 1
ATOM 637 O O . GLY A 1 86 ? -5.252 10.561 18.852 1.00 97.75 86 GLY A O 1
ATOM 638 N N . PRO A 1 87 ? -3.083 10.377 18.252 1.00 97.69 87 PRO A N 1
ATOM 639 C CA . PRO A 1 87 ? -2.952 8.990 18.680 1.00 97.69 87 PRO A CA 1
ATOM 640 C C . PRO A 1 87 ? -3.149 8.815 20.187 1.00 97.69 87 PRO A C 1
ATOM 642 O O . PRO A 1 87 ? -2.684 9.619 20.996 1.00 97.69 87 PRO A O 1
ATOM 645 N N . GLU A 1 88 ? -3.790 7.713 20.558 1.00 98.25 88 GLU A N 1
ATOM 646 C CA . GLU A 1 88 ? -3.919 7.241 21.929 1.00 98.25 88 GLU A CA 1
ATOM 647 C C . GLU A 1 88 ? -2.761 6.303 22.290 1.00 98.25 88 GLU A C 1
ATOM 649 O O . GLU A 1 88 ? -2.292 5.503 21.477 1.00 98.25 88 GLU A O 1
ATOM 654 N N . SER A 1 89 ? -2.333 6.334 23.553 1.00 97.94 89 SER A N 1
ATOM 655 C CA . SER A 1 89 ? -1.333 5.400 24.091 1.00 97.94 89 SER A CA 1
ATOM 656 C C . SER A 1 89 ? -1.946 4.021 24.371 1.00 97.94 89 SER A C 1
ATOM 658 O O . SER A 1 89 ? -1.967 3.564 25.511 1.00 97.94 89 SER A O 1
ATOM 660 N N . VAL A 1 90 ? -2.492 3.374 23.342 1.00 98.25 90 VAL A N 1
ATOM 661 C CA . VAL A 1 90 ? -3.058 2.018 23.402 1.00 98.25 90 VAL A CA 1
ATOM 662 C C . VAL A 1 90 ? -2.008 1.016 22.944 1.00 98.25 90 VAL A C 1
ATOM 664 O O . VAL A 1 90 ? -1.391 1.221 21.907 1.00 98.25 90 VAL A O 1
ATOM 667 N N . SER A 1 91 ? -1.815 -0.056 23.711 1.00 98.31 91 SER A N 1
ATOM 668 C CA . SER A 1 91 ? -0.904 -1.160 23.388 1.00 98.31 91 SER A CA 1
ATOM 669 C C . SER A 1 91 ? -1.619 -2.476 23.082 1.00 98.31 91 SER A C 1
ATOM 671 O O . SER A 1 91 ? -0.989 -3.415 22.618 1.00 98.31 91 SER A O 1
ATOM 673 N N . GLY A 1 92 ? -2.926 -2.568 23.336 1.00 98.31 92 GLY A N 1
ATOM 674 C CA . GLY A 1 92 ? -3.691 -3.789 23.105 1.00 98.31 92 GLY A CA 1
ATOM 675 C C . GLY A 1 92 ? -5.184 -3.527 22.972 1.00 98.31 92 GLY A C 1
ATOM 676 O O . GLY A 1 92 ? -5.722 -2.606 23.591 1.00 98.31 92 GLY A O 1
ATOM 677 N N . VAL A 1 93 ? -5.854 -4.362 22.185 1.00 98.31 93 VAL A N 1
ATOM 678 C CA . VAL A 1 93 ? -7.314 -4.405 22.057 1.00 98.31 93 VAL A CA 1
ATOM 679 C C . VAL A 1 93 ? -7.774 -5.855 22.101 1.00 98.31 93 VAL A C 1
ATOM 681 O O . VAL A 1 93 ? -7.115 -6.737 21.562 1.00 98.31 93 VAL A O 1
ATOM 684 N N . ALA A 1 94 ? -8.902 -6.109 22.754 1.00 98.19 94 ALA A N 1
ATOM 685 C CA . ALA A 1 94 ? -9.486 -7.439 22.837 1.00 98.19 94 ALA A CA 1
ATOM 686 C C . ALA A 1 94 ? -11.004 -7.396 22.658 1.00 98.19 94 ALA A C 1
ATOM 688 O O . ALA A 1 94 ? -11.681 -6.441 23.068 1.00 98.19 94 ALA A O 1
ATOM 689 N N . ASN A 1 95 ? -11.538 -8.491 22.112 1.00 98.06 95 ASN A N 1
ATOM 690 C CA . ASN A 1 95 ? -12.954 -8.665 21.789 1.00 98.06 95 ASN A CA 1
ATOM 691 C C . ASN A 1 95 ? -13.458 -7.646 20.749 1.00 98.06 95 ASN A C 1
ATOM 693 O O . ASN A 1 95 ? -14.545 -7.086 20.910 1.00 98.06 95 ASN A O 1
ATOM 697 N N . LEU A 1 96 ? -12.652 -7.388 19.711 1.00 97.56 96 LEU A N 1
ATOM 698 C CA . LEU A 1 96 ? -13.054 -6.599 18.538 1.00 97.56 96 LEU A CA 1
ATOM 699 C C . LEU A 1 96 ? -14.220 -7.255 17.788 1.00 97.56 96 LEU A C 1
ATOM 701 O O . LEU A 1 96 ? -15.135 -6.562 17.354 1.00 97.56 96 LEU A O 1
ATOM 705 N N . THR A 1 97 ? -14.240 -8.587 17.739 1.00 98.25 97 THR A N 1
ATOM 706 C CA . THR A 1 97 ? -15.269 -9.417 17.088 1.00 98.25 97 THR A CA 1
ATOM 707 C C . THR A 1 97 ? -16.686 -9.231 17.645 1.00 98.25 97 THR A C 1
ATOM 709 O O . THR A 1 97 ? -17.660 -9.621 17.008 1.00 98.25 97 THR A O 1
ATOM 712 N N . LEU A 1 98 ? -16.844 -8.578 18.805 1.00 98.50 98 LEU A N 1
ATOM 713 C CA . LEU A 1 98 ? -18.159 -8.187 19.326 1.00 98.50 98 LEU A CA 1
ATOM 714 C C . LEU A 1 98 ? -18.816 -7.066 18.504 1.00 98.50 98 LEU A C 1
ATOM 716 O O . LEU A 1 98 ? -20.037 -6.916 18.548 1.00 98.50 98 LEU A O 1
ATOM 720 N N . LEU A 1 99 ? -18.027 -6.254 17.796 1.00 98.62 99 LEU A N 1
ATOM 721 C CA . LEU A 1 99 ? -18.491 -5.081 17.058 1.00 98.62 99 LEU A CA 1
ATOM 722 C C . LEU A 1 99 ? -18.970 -5.480 15.654 1.00 98.62 99 LEU A C 1
ATOM 724 O O . LEU A 1 99 ? -18.394 -5.079 14.652 1.00 98.62 99 LEU A O 1
ATOM 728 N N . THR A 1 100 ? -20.019 -6.292 15.553 1.00 97.94 100 THR A N 1
ATOM 729 C CA . THR A 1 100 ? -20.417 -6.945 14.287 1.00 97.94 100 THR A CA 1
ATOM 730 C C . THR A 1 100 ? -20.818 -5.993 13.147 1.00 97.94 100 THR A C 1
ATOM 732 O O . THR A 1 100 ? -20.904 -6.430 12.002 1.00 97.94 100 THR A O 1
ATOM 735 N N . ASN A 1 101 ? -21.066 -4.709 13.436 1.00 98.38 101 ASN A N 1
ATOM 736 C CA . ASN A 1 101 ? -21.320 -3.660 12.436 1.00 98.38 101 ASN A CA 1
ATOM 737 C C . ASN A 1 101 ? -20.156 -2.666 12.284 1.00 98.38 101 ASN A C 1
ATOM 739 O O . ASN A 1 101 ? -20.336 -1.614 11.668 1.00 98.38 101 ASN A O 1
ATOM 743 N N . LEU A 1 102 ? -18.975 -2.976 12.827 1.00 98.88 102 LEU A N 1
ATOM 744 C CA . LEU A 1 102 ? -17.795 -2.130 12.700 1.00 98.88 102 LEU A CA 1
ATOM 745 C C . LEU A 1 102 ? -17.462 -1.931 11.222 1.00 98.88 102 LEU A C 1
ATOM 747 O O . LEU A 1 102 ? -17.283 -2.898 10.493 1.00 98.88 102 LEU A O 1
ATOM 751 N N . GLN A 1 103 ? -17.359 -0.672 10.812 1.00 98.88 103 GLN A N 1
ATOM 752 C CA . GLN A 1 103 ? -16.946 -0.247 9.478 1.00 98.88 103 GLN A CA 1
ATOM 753 C C . GLN A 1 103 ? -15.504 0.252 9.479 1.00 98.88 103 GLN A C 1
ATOM 755 O O . GLN A 1 103 ? -14.804 0.116 8.480 1.00 98.88 103 GLN A O 1
ATOM 760 N N . ARG A 1 104 ? -15.049 0.844 10.589 1.00 98.81 104 ARG A N 1
ATOM 761 C CA . ARG A 1 104 ? -13.757 1.536 10.664 1.00 98.81 104 ARG A CA 1
ATOM 762 C C . ARG A 1 104 ? -13.039 1.212 11.965 1.00 98.81 104 ARG A C 1
ATOM 764 O O . ARG A 1 104 ? -13.551 1.503 13.048 1.00 98.81 104 ARG A O 1
ATOM 771 N N . PHE A 1 105 ? -11.834 0.667 11.855 1.00 98.88 105 PHE A N 1
ATOM 772 C CA . PHE A 1 105 ? -10.909 0.511 12.972 1.00 98.88 105 PHE A CA 1
ATOM 773 C C . PHE A 1 105 ? -9.656 1.348 12.724 1.00 98.88 105 PHE A C 1
ATOM 775 O O . PHE A 1 105 ? -8.877 1.050 11.820 1.00 98.88 105 PHE A O 1
ATOM 782 N N . LEU A 1 106 ? -9.479 2.408 13.514 1.00 98.81 106 LEU A N 1
ATOM 783 C CA . LEU A 1 106 ? -8.416 3.395 13.337 1.00 98.81 106 LEU A CA 1
ATOM 784 C C . LEU A 1 106 ? -7.545 3.442 14.593 1.00 98.81 106 LEU A C 1
ATOM 786 O O . LEU A 1 106 ? -8.039 3.722 15.684 1.00 98.81 106 LEU A O 1
ATOM 790 N N . ALA A 1 107 ? -6.261 3.146 14.451 1.00 98.50 107 ALA A N 1
ATOM 791 C CA . ALA A 1 107 ? -5.284 3.063 15.530 1.00 98.50 107 ALA A CA 1
ATOM 792 C C . ALA A 1 107 ? -3.871 3.466 15.065 1.00 98.50 107 ALA A C 1
ATOM 794 O O . ALA A 1 107 ? -2.871 2.960 15.585 1.00 98.50 107 ALA A O 1
ATOM 795 N N . SER A 1 108 ? -3.775 4.376 14.093 1.00 98.19 108 SER A N 1
ATOM 796 C CA . SER A 1 108 ? -2.500 4.884 13.583 1.00 98.19 108 SER A CA 1
ATOM 797 C C . SER A 1 108 ? -1.681 5.559 14.688 1.00 98.19 108 SER A C 1
ATOM 799 O O . SER A 1 108 ? -2.228 6.267 15.539 1.00 98.19 108 SER A O 1
ATOM 801 N N . ARG A 1 109 ? -0.355 5.379 14.650 1.00 97.69 109 ARG A N 1
ATOM 802 C CA . ARG A 1 109 ? 0.634 5.894 15.616 1.00 97.69 109 ARG A CA 1
ATOM 803 C C . ARG A 1 109 ? 0.351 5.508 17.069 1.00 97.69 109 ARG A C 1
ATOM 805 O O . ARG A 1 109 ? 0.676 6.260 17.989 1.00 97.69 109 ARG A O 1
ATOM 812 N N . SER A 1 110 ? -0.272 4.356 17.284 1.00 97.56 110 SER A N 1
ATOM 813 C CA . SER A 1 110 ? -0.469 3.792 18.618 1.00 97.56 110 SER A CA 1
ATOM 814 C C . SER A 1 110 ? 0.644 2.799 18.967 1.00 97.56 110 SER A C 1
ATOM 816 O O . SER A 1 110 ? 1.439 2.395 18.125 1.00 97.56 110 SER A O 1
ATOM 818 N N . GLY A 1 111 ? 0.698 2.369 20.226 1.00 97.69 111 GLY A N 1
ATOM 819 C CA . GLY A 1 111 ? 1.562 1.263 20.640 1.00 97.69 111 GLY A CA 1
ATOM 820 C C . GLY A 1 111 ? 0.962 -0.116 20.356 1.00 97.69 111 GLY A C 1
ATOM 821 O O . GLY A 1 111 ? 1.485 -1.092 20.887 1.00 97.69 111 GLY A O 1
ATOM 822 N N . LEU A 1 112 ? -0.149 -0.195 19.610 1.00 98.50 112 LEU A N 1
ATOM 823 C CA . LEU A 1 112 ? -0.970 -1.393 19.460 1.00 98.50 112 LEU A CA 1
ATOM 824 C C . LEU A 1 112 ? -0.157 -2.538 18.863 1.00 98.50 112 LEU A C 1
ATOM 826 O O . LEU A 1 112 ? 0.346 -2.401 17.751 1.00 98.50 112 LEU A O 1
ATOM 830 N N . SER A 1 113 ? -0.043 -3.645 19.595 1.00 98.19 113 SER A N 1
ATOM 831 C CA . SER A 1 113 ? 0.751 -4.806 19.194 1.00 98.19 113 SER A CA 1
ATOM 832 C C . SER A 1 113 ? -0.028 -6.117 19.268 1.00 98.19 113 SER A C 1
ATOM 834 O O . SER A 1 113 ? -1.169 -6.162 19.738 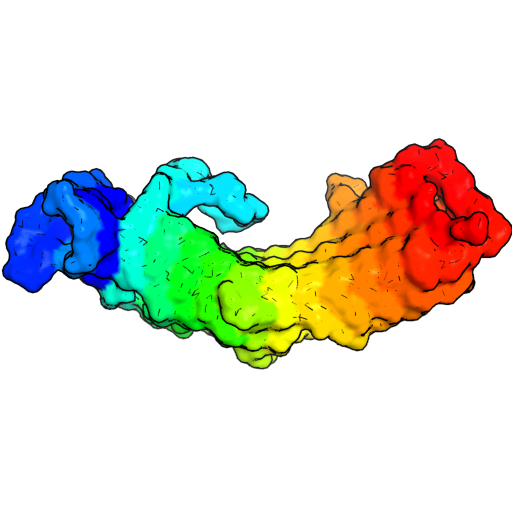1.00 98.19 113 SER A O 1
ATOM 836 N N . GLY A 1 114 ? 0.605 -7.195 18.802 1.00 97.75 114 GLY A N 1
ATOM 837 C CA . GLY A 1 114 ? 0.014 -8.530 18.746 1.00 97.75 114 GLY A CA 1
ATOM 838 C C . GLY A 1 114 ? -0.925 -8.723 17.555 1.00 97.75 114 GLY A C 1
ATOM 839 O O . GLY A 1 114 ? -0.848 -8.011 16.550 1.00 97.75 114 GLY A O 1
ATOM 840 N N . THR A 1 115 ? -1.794 -9.728 17.662 1.00 98.12 115 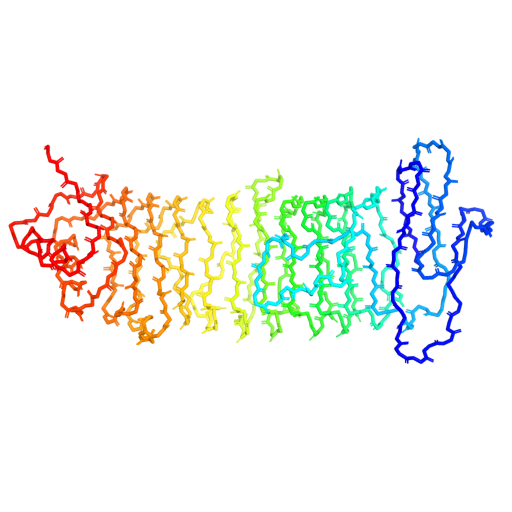THR A N 1
ATOM 841 C CA . THR A 1 115 ? -2.741 -10.104 16.606 1.00 98.12 115 THR A CA 1
ATOM 842 C C . THR A 1 115 ? -4.033 -9.299 16.698 1.00 98.12 115 THR A C 1
ATOM 844 O O . THR A 1 115 ? -4.698 -9.297 17.736 1.00 98.12 115 THR A O 1
ATOM 847 N N . LEU A 1 116 ? -4.436 -8.677 15.590 1.00 98.12 116 LEU A N 1
ATOM 848 C CA . LEU A 1 116 ? -5.786 -8.151 15.414 1.00 98.12 116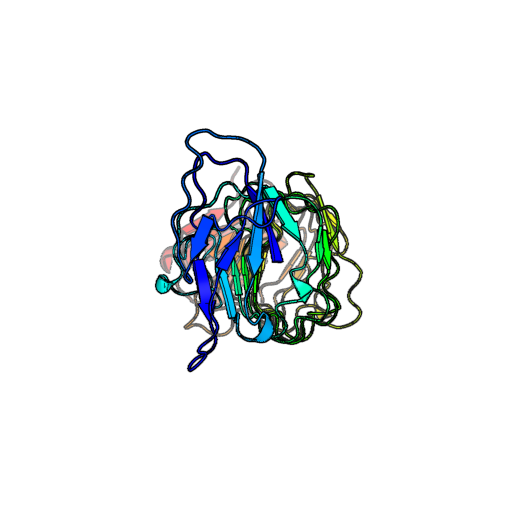 LEU A CA 1
ATOM 849 C C . LEU A 1 116 ? -6.718 -9.271 14.947 1.00 98.12 116 LEU A C 1
ATOM 851 O O . LEU A 1 116 ? -6.687 -9.673 13.786 1.00 98.12 116 LEU A O 1
ATOM 855 N N . ASP A 1 117 ? -7.551 -9.765 15.859 1.00 98.38 117 ASP A N 1
ATOM 856 C CA . ASP A 1 117 ? -8.669 -10.648 15.525 1.00 98.38 117 ASP A CA 1
ATOM 857 C C . ASP A 1 117 ? -9.844 -9.811 14.998 1.00 98.38 117 ASP A C 1
ATOM 859 O O . ASP A 1 117 ? -10.535 -9.128 15.764 1.00 98.38 117 ASP A O 1
ATOM 863 N N . LEU A 1 118 ? -10.031 -9.836 13.676 1.00 98.44 118 LEU A N 1
ATOM 864 C CA . LEU A 1 118 ? -11.093 -9.125 12.958 1.00 98.44 118 LEU A CA 1
ATOM 865 C C . LEU A 1 118 ? -12.110 -10.105 12.356 1.00 98.44 118 LEU A C 1
ATOM 867 O O . LEU A 1 118 ? -12.897 -9.739 11.479 1.00 98.44 118 LEU A O 1
ATOM 871 N N . THR A 1 119 ? -12.106 -11.351 12.836 1.00 98.31 119 THR A N 1
ATOM 872 C CA . THR A 1 119 ? -12.905 -12.427 12.259 1.00 98.31 119 THR A CA 1
ATOM 873 C C . THR A 1 119 ? -14.402 -12.114 12.283 1.00 98.31 119 THR A C 1
ATOM 875 O O . THR A 1 119 ? -14.961 -11.618 13.263 1.00 98.31 119 THR A O 1
ATOM 878 N N . GLY A 1 120 ? -15.076 -12.389 11.165 1.00 98.06 120 GLY A N 1
ATOM 879 C CA . GLY A 1 120 ? -16.522 -12.213 11.012 1.00 98.06 120 GLY A CA 1
ATOM 880 C C . GLY A 1 120 ? -17.010 -10.760 10.960 1.00 98.06 120 GLY A C 1
ATOM 881 O O . GLY A 1 120 ? -18.222 -10.538 10.883 1.00 98.06 120 GLY A O 1
ATOM 882 N N . LEU A 1 121 ? -16.113 -9.765 10.963 1.00 98.75 121 LEU A N 1
ATOM 883 C CA . LEU A 1 121 ? -16.463 -8.349 10.818 1.00 98.75 121 LEU A CA 1
ATOM 884 C C . LEU A 1 121 ? -16.795 -8.007 9.354 1.00 98.75 121 LEU A C 1
ATOM 886 O O . LEU A 1 121 ? -16.120 -7.216 8.701 1.00 98.75 121 LEU A O 1
ATOM 890 N N . SER A 1 122 ? -17.877 -8.594 8.843 1.00 98.56 122 SER A N 1
ATOM 891 C CA . SER A 1 122 ? -18.312 -8.505 7.436 1.00 98.56 122 SER A CA 1
ATOM 892 C C . SER A 1 122 ? -18.663 -7.096 6.952 1.00 98.56 122 SER A C 1
ATOM 894 O O . SER A 1 122 ? -18.772 -6.874 5.747 1.00 98.56 122 SER A O 1
ATOM 896 N N . ARG A 1 123 ? -18.835 -6.134 7.868 1.00 98.75 123 ARG A N 1
ATOM 897 C CA . ARG A 1 123 ? -19.085 -4.712 7.574 1.00 98.75 123 ARG A CA 1
ATOM 898 C C . ARG A 1 123 ? -17.825 -3.846 7.591 1.00 98.75 123 ARG A C 1
ATOM 900 O O . ARG A 1 123 ? -17.940 -2.663 7.295 1.00 98.75 123 ARG A O 1
ATOM 907 N N . LEU A 1 124 ? -16.664 -4.406 7.934 1.00 98.88 124 LEU A N 1
ATOM 908 C CA . LEU A 1 124 ? -15.418 -3.658 8.068 1.00 98.88 124 LEU A CA 1
ATOM 909 C C . LEU A 1 124 ? -14.929 -3.207 6.693 1.00 98.88 124 LEU A C 1
ATOM 911 O O . LEU A 1 124 ? -14.700 -4.035 5.819 1.00 98.88 124 LEU A O 1
ATOM 915 N N . GLU A 1 125 ? -14.770 -1.899 6.516 1.00 98.81 125 GLU A N 1
ATOM 916 C CA . GLU A 1 125 ? -14.359 -1.253 5.265 1.00 98.81 125 GLU A CA 1
ATOM 917 C C . GLU A 1 125 ? -12.922 -0.721 5.354 1.00 98.81 125 GLU A C 1
ATOM 919 O O . GLU A 1 125 ? -12.172 -0.812 4.375 1.00 98.81 125 GLU A O 1
ATOM 924 N N . HIS A 1 126 ? -12.521 -0.214 6.529 1.00 98.81 126 HIS A N 1
ATOM 925 C CA . HIS A 1 126 ? -11.228 0.440 6.748 1.00 98.81 126 HIS A CA 1
ATOM 926 C C . HIS A 1 126 ? -10.522 -0.065 8.001 1.00 98.81 126 HIS A C 1
ATOM 928 O O . HIS A 1 126 ? -11.066 -0.014 9.109 1.00 98.81 126 HIS A O 1
ATOM 934 N N . ILE A 1 127 ? -9.264 -0.457 7.820 1.00 98.69 127 ILE A N 1
ATOM 935 C CA . ILE A 1 127 ? -8.306 -0.704 8.898 1.00 98.69 127 ILE A CA 1
ATOM 936 C C . ILE A 1 127 ? -7.136 0.260 8.706 1.00 98.69 127 ILE A C 1
ATOM 938 O O . ILE A 1 127 ? -6.442 0.194 7.693 1.00 98.69 127 ILE A O 1
ATOM 942 N N . GLU A 1 128 ? -6.917 1.139 9.681 1.00 98.50 128 GLU A N 1
ATOM 943 C CA . GLU A 1 128 ? -5.832 2.124 9.680 1.00 98.50 128 GLU A CA 1
ATOM 944 C C . GLU A 1 128 ? -4.953 1.918 10.909 1.00 98.50 128 GLU A C 1
ATOM 946 O O . GLU A 1 128 ? -5.331 2.280 12.019 1.00 98.50 128 GLU A O 1
ATOM 951 N N . CYS A 1 129 ? -3.785 1.311 10.731 1.00 98.38 129 CYS A N 1
ATOM 952 C CA . CYS A 1 129 ? -2.797 1.082 11.787 1.00 98.38 129 CYS A CA 1
ATOM 953 C C . CYS A 1 129 ? -1.403 1.565 11.362 1.00 98.38 129 CYS A C 1
ATOM 955 O O . CYS A 1 129 ? -0.397 1.003 11.788 1.00 98.38 129 CYS A O 1
ATOM 957 N N . PHE A 1 130 ? -1.330 2.609 10.528 1.00 98.19 130 PHE A N 1
ATOM 958 C CA . PHE A 1 130 ? -0.066 3.231 10.124 1.00 98.19 130 PHE A CA 1
ATOM 959 C C . PHE A 1 130 ? 0.802 3.538 11.351 1.00 98.19 130 PHE A C 1
ATOM 961 O O . PHE A 1 130 ? 0.339 4.227 12.261 1.00 98.19 130 PHE A O 1
ATOM 968 N N . GLN A 1 131 ? 2.046 3.055 11.387 1.00 97.88 131 GLN A N 1
ATOM 969 C CA . GLN A 1 131 ? 2.967 3.226 12.524 1.00 97.88 131 GLN A CA 1
ATOM 970 C C . GLN A 1 131 ? 2.430 2.696 13.869 1.00 97.88 131 GLN A C 1
ATOM 972 O O . GLN A 1 131 ? 2.683 3.291 14.918 1.00 97.88 131 GLN A O 1
ATOM 977 N N . ALA A 1 132 ? 1.667 1.602 13.853 1.00 97.88 132 ALA A N 1
ATOM 978 C CA . ALA A 1 132 ? 1.428 0.778 15.038 1.00 97.88 132 ALA A CA 1
ATOM 979 C C . ALA A 1 132 ? 2.513 -0.315 15.172 1.00 97.88 132 ALA A C 1
ATOM 981 O O . ALA A 1 132 ? 3.522 -0.292 14.476 1.00 97.88 132 ALA A O 1
ATOM 982 N N . ASN A 1 133 ? 2.310 -1.297 16.051 1.00 98.12 133 ASN A N 1
ATOM 983 C CA . ASN A 1 133 ? 3.201 -2.451 16.235 1.00 98.12 133 ASN A CA 1
ATOM 984 C C . ASN A 1 133 ? 2.473 -3.781 15.973 1.00 98.12 133 ASN A C 1
ATOM 986 O O . ASN A 1 133 ? 2.799 -4.796 16.585 1.00 98.12 133 ASN A O 1
ATOM 990 N N . VAL A 1 134 ? 1.446 -3.772 15.116 1.00 98.56 134 VAL A N 1
ATOM 991 C CA . VAL A 1 134 ? 0.620 -4.951 14.815 1.00 98.56 134 VAL A CA 1
ATOM 992 C C . VAL A 1 134 ? 1.496 -6.056 14.226 1.00 98.56 134 VAL A C 1
ATOM 994 O O . VAL A 1 134 ? 2.287 -5.806 13.320 1.00 98.56 134 VAL A O 1
ATOM 997 N N . GLU A 1 135 ? 1.352 -7.275 14.740 1.00 98.62 135 GLU A N 1
ATOM 998 C CA . GLU A 1 135 ? 2.196 -8.423 14.370 1.00 98.62 135 GLU A CA 1
ATOM 999 C C . GLU A 1 135 ? 1.478 -9.390 13.422 1.00 98.62 135 GLU A C 1
ATOM 1001 O O . GLU A 1 135 ? 2.117 -10.106 12.651 1.00 98.62 135 GLU A O 1
ATOM 1006 N N . ALA A 1 136 ? 0.144 -9.409 13.473 1.00 98.44 136 ALA A N 1
ATOM 1007 C CA . ALA A 1 136 ? -0.714 -10.212 12.612 1.00 98.44 136 ALA A CA 1
ATOM 1008 C C . ALA A 1 136 ? -2.120 -9.600 12.530 1.00 98.44 136 ALA A C 1
ATOM 1010 O O . ALA A 1 136 ? -2.563 -8.918 13.456 1.00 98.44 136 ALA A O 1
ATOM 1011 N N . ALA A 1 137 ? -2.841 -9.894 11.453 1.00 98.50 137 ALA A N 1
ATOM 1012 C CA . ALA A 1 137 ? -4.254 -9.569 11.302 1.00 98.50 137 ALA A CA 1
ATOM 1013 C C . ALA A 1 137 ? -4.991 -10.776 10.711 1.00 98.50 137 ALA A C 1
ATOM 1015 O O . ALA A 1 137 ? -4.580 -11.288 9.670 1.00 98.50 137 ALA A O 1
ATOM 1016 N N . ASP A 1 138 ? -6.060 -11.226 11.367 1.00 98.69 138 ASP A N 1
ATOM 1017 C CA . ASP A 1 138 ? -6.956 -12.248 10.820 1.00 98.69 138 ASP A CA 1
ATOM 1018 C C . ASP A 1 138 ? -8.134 -11.563 10.127 1.00 98.69 138 ASP A C 1
ATOM 1020 O O . ASP A 1 138 ? -8.970 -10.939 10.778 1.00 98.69 138 ASP A O 1
ATOM 1024 N N . LEU A 1 139 ? -8.170 -11.667 8.799 1.00 98.81 139 LEU A N 1
ATOM 1025 C CA . LEU A 1 139 ? -9.150 -11.010 7.931 1.00 98.81 139 LEU A CA 1
ATOM 1026 C C . LEU A 1 139 ? -10.329 -11.924 7.555 1.00 98.81 139 LEU A C 1
ATOM 1028 O O . LEU A 1 139 ? -11.116 -11.591 6.665 1.00 98.81 139 LEU A O 1
ATOM 1032 N N . THR A 1 140 ? -10.445 -13.101 8.175 1.00 98.56 140 THR A N 1
ATOM 1033 C CA . THR A 1 140 ? -11.461 -14.096 7.814 1.00 98.56 140 THR A CA 1
ATOM 1034 C C . THR A 1 140 ? -12.873 -13.540 8.003 1.00 98.56 140 THR A C 1
ATOM 1036 O O . THR A 1 140 ? -13.290 -13.225 9.114 1.00 98.56 140 THR A O 1
ATOM 1039 N N . GLY A 1 141 ? -13.649 -13.454 6.920 1.00 98.38 141 GLY A N 1
ATOM 1040 C CA . GLY A 1 141 ? -15.015 -12.918 6.947 1.00 98.38 141 GLY A CA 1
ATOM 1041 C C . GLY A 1 141 ? -15.105 -11.386 6.957 1.00 98.38 141 GLY A C 1
ATOM 1042 O O . GLY A 1 141 ? -16.175 -10.850 7.242 1.00 98.38 141 GLY A O 1
ATOM 1043 N N . CYS A 1 142 ? -14.018 -10.666 6.653 1.00 98.69 142 CYS A N 1
ATOM 1044 C CA . CYS A 1 142 ? -14.032 -9.221 6.389 1.00 98.69 142 CYS A CA 1
ATOM 1045 C C . CYS A 1 142 ? -14.511 -8.914 4.955 1.00 98.69 142 CYS A C 1
ATOM 1047 O O . CYS A 1 142 ? -13.807 -8.287 4.165 1.00 98.69 142 CYS A O 1
ATOM 1049 N N . ASP A 1 143 ? -15.726 -9.348 4.620 1.00 98.00 143 ASP A N 1
ATOM 1050 C CA . ASP A 1 143 ? -16.250 -9.396 3.244 1.00 98.00 143 ASP A CA 1
ATOM 1051 C C . ASP A 1 143 ? -16.464 -8.026 2.571 1.00 98.00 143 ASP A C 1
ATOM 1053 O O . ASP A 1 143 ? -16.786 -7.972 1.387 1.00 98.00 143 ASP A O 1
ATOM 1057 N N . SER A 1 144 ? -16.326 -6.920 3.310 1.00 98.69 144 SER A N 1
ATOM 1058 C CA . SER A 1 144 ? -16.481 -5.550 2.795 1.00 98.69 144 SER A CA 1
ATOM 1059 C C . SER A 1 144 ? -15.180 -4.746 2.819 1.00 98.69 144 SER A C 1
ATOM 1061 O O . SER A 1 144 ? -15.220 -3.544 2.558 1.00 98.69 144 SER A O 1
ATOM 1063 N N . LEU A 1 145 ? -14.032 -5.365 3.128 1.00 98.81 145 LEU A N 1
ATOM 1064 C CA . LEU A 1 145 ? -12.799 -4.611 3.340 1.00 98.81 145 LEU A CA 1
ATOM 1065 C C . LEU A 1 145 ? -12.346 -3.940 2.042 1.00 98.81 145 LEU A C 1
ATOM 1067 O O . LEU A 1 145 ? -12.102 -4.611 1.037 1.00 98.81 145 LEU A O 1
ATOM 1071 N N . VAL A 1 146 ? -12.223 -2.613 2.087 1.00 98.62 146 VAL A N 1
ATOM 1072 C CA . VAL A 1 146 ? -11.822 -1.762 0.959 1.00 98.62 146 VAL A CA 1
ATOM 1073 C C . VAL A 1 146 ? -10.378 -1.308 1.119 1.00 98.62 146 VAL A C 1
ATOM 1075 O O . VAL A 1 146 ? -9.630 -1.310 0.138 1.00 98.62 146 VAL A O 1
ATOM 1078 N N . ARG A 1 147 ? -9.976 -0.930 2.336 1.00 98.56 147 ARG A N 1
ATOM 1079 C CA . ARG A 1 147 ? -8.645 -0.391 2.621 1.00 98.56 147 ARG A CA 1
ATOM 1080 C C . ARG A 1 147 ? -8.012 -1.054 3.838 1.00 98.56 147 ARG A C 1
ATOM 1082 O O . ARG A 1 147 ? -8.614 -1.112 4.911 1.00 98.56 147 ARG A O 1
ATOM 1089 N N . LEU A 1 148 ? -6.768 -1.486 3.656 1.00 98.81 148 LEU A N 1
ATOM 1090 C CA . LEU A 1 148 ? -5.927 -2.086 4.682 1.00 98.81 148 LEU A CA 1
ATOM 1091 C C . LEU A 1 148 ? -4.594 -1.343 4.762 1.00 98.81 148 LEU A C 1
ATOM 1093 O O . LEU A 1 148 ? -3.747 -1.492 3.881 1.00 98.81 148 LEU A O 1
ATOM 1097 N N . CYS A 1 149 ? -4.403 -0.574 5.831 1.00 98.50 149 CYS A N 1
ATOM 1098 C CA . CYS A 1 149 ? -3.157 0.122 6.117 1.00 98.50 149 CYS A CA 1
ATOM 1099 C C . CYS A 1 149 ? -2.496 -0.445 7.378 1.00 98.50 149 CYS A C 1
ATOM 1101 O O . CYS A 1 149 ? -2.943 -0.209 8.501 1.00 98.50 149 CYS A O 1
ATOM 1103 N N . LEU A 1 150 ? -1.418 -1.195 7.166 1.00 98.38 150 LEU A N 1
ATOM 1104 C CA . LEU A 1 150 ? -0.539 -1.805 8.165 1.00 98.38 150 LEU A CA 1
ATOM 1105 C C . LEU A 1 150 ? 0.931 -1.413 7.903 1.00 98.38 150 LEU A C 1
ATOM 1107 O O . LEU A 1 150 ? 1.854 -2.180 8.169 1.00 98.38 150 LEU A O 1
ATOM 1111 N N . GLU A 1 151 ? 1.171 -0.240 7.315 1.00 97.81 151 GLU A N 1
ATOM 1112 C CA . GLU A 1 151 ? 2.521 0.268 7.059 1.00 97.81 151 GLU A CA 1
ATOM 1113 C C . GLU A 1 151 ? 3.250 0.607 8.369 1.00 97.81 151 GLU A C 1
ATOM 1115 O O . GLU A 1 151 ? 2.645 1.109 9.323 1.00 97.81 151 GLU A O 1
ATOM 1120 N N . LEU A 1 152 ? 4.558 0.323 8.410 1.00 97.94 152 LEU A N 1
ATOM 1121 C CA . LEU A 1 152 ? 5.426 0.531 9.579 1.00 97.94 152 LEU A CA 1
ATOM 1122 C C . LEU A 1 152 ? 4.978 -0.243 10.838 1.00 97.94 152 LEU A C 1
ATOM 1124 O O . LEU A 1 152 ? 5.315 0.144 11.958 1.00 97.94 152 LEU A O 1
ATOM 1128 N N . CYS A 1 153 ? 4.242 -1.344 10.645 1.00 98.62 153 CYS A N 1
ATOM 1129 C CA . CYS A 1 153 ? 3.899 -2.324 11.678 1.00 98.62 153 CYS A CA 1
ATOM 1130 C C . CYS A 1 153 ? 5.011 -3.378 11.846 1.00 98.62 153 CYS A C 1
ATOM 1132 O O . CYS A 1 153 ? 6.133 -3.192 11.379 1.00 98.62 153 CYS A O 1
ATOM 1134 N N . ASN A 1 154 ? 4.725 -4.485 12.535 1.00 98.38 154 ASN A N 1
ATOM 1135 C CA . ASN A 1 154 ? 5.674 -5.567 12.794 1.00 98.38 154 ASN A CA 1
ATOM 1136 C C . ASN A 1 154 ? 5.188 -6.915 12.230 1.00 98.38 154 ASN A C 1
ATOM 1138 O O . ASN A 1 154 ? 5.380 -7.968 12.841 1.00 98.38 154 ASN A O 1
ATOM 1142 N N . LEU A 1 155 ? 4.527 -6.891 11.069 1.00 98.62 155 LEU A N 1
ATOM 1143 C CA . LEU A 1 155 ? 4.082 -8.107 10.394 1.00 98.62 155 LEU A CA 1
ATOM 1144 C C . LEU A 1 155 ? 5.286 -8.916 9.903 1.00 98.62 155 LEU A C 1
ATOM 1146 O O . LEU A 1 155 ? 6.301 -8.376 9.462 1.00 98.62 155 LEU A O 1
ATOM 1150 N N . THR A 1 156 ? 5.136 -10.235 9.932 1.00 98.31 156 THR A N 1
ATOM 1151 C CA . THR A 1 156 ? 6.063 -11.176 9.274 1.00 98.31 156 THR A CA 1
ATOM 1152 C C . THR A 1 156 ? 5.383 -11.943 8.148 1.00 98.31 156 THR A C 1
ATOM 1154 O O . THR A 1 156 ? 6.030 -12.314 7.171 1.00 98.31 156 THR A O 1
ATOM 1157 N N . SER A 1 157 ? 4.066 -12.129 8.249 1.00 98.62 157 SER A N 1
ATOM 1158 C CA . SER A 1 157 ? 3.234 -12.727 7.214 1.00 98.62 157 SER A CA 1
ATOM 1159 C C . SER A 1 157 ? 1.876 -12.036 7.131 1.00 98.62 157 SER A C 1
ATOM 1161 O O . SER A 1 157 ? 1.438 -11.398 8.093 1.00 98.62 157 SER A O 1
ATOM 1163 N N . LEU A 1 158 ? 1.218 -12.149 5.978 1.00 98.75 158 LEU A N 1
ATOM 1164 C CA . LEU A 1 158 ? -0.132 -11.637 5.763 1.00 98.75 158 LEU A CA 1
ATOM 1165 C C . LEU A 1 158 ? -0.883 -12.506 4.747 1.00 98.75 158 LEU A C 1
ATOM 1167 O O . LEU A 1 158 ? -0.432 -12.691 3.615 1.00 98.75 158 LEU A O 1
ATOM 1171 N N . ASP A 1 159 ? -2.047 -13.022 5.141 1.00 98.81 159 ASP A N 1
ATOM 1172 C CA . ASP A 1 159 ? -2.970 -13.694 4.226 1.00 98.81 159 ASP A CA 1
ATOM 1173 C C . ASP A 1 159 ? -4.046 -12.715 3.747 1.00 98.81 159 ASP A C 1
ATOM 1175 O O . ASP A 1 159 ? -4.814 -12.167 4.537 1.00 98.81 159 ASP A O 1
ATOM 1179 N N . LEU A 1 160 ? -4.091 -12.496 2.434 1.00 98.75 160 LEU A N 1
ATOM 1180 C CA . LEU A 1 160 ? -5.038 -11.593 1.781 1.00 98.75 160 LEU A CA 1
ATOM 1181 C C . LEU A 1 160 ? -6.153 -12.334 1.036 1.00 98.75 160 LEU A C 1
ATOM 1183 O O . LEU A 1 160 ? -7.046 -11.684 0.488 1.00 98.75 160 LEU A O 1
ATOM 1187 N N . ASN A 1 161 ? -6.150 -13.671 1.025 1.00 98.69 161 ASN A N 1
ATOM 1188 C CA . ASN A 1 161 ? -7.200 -14.459 0.376 1.00 98.69 161 ASN A CA 1
ATOM 1189 C C . ASN A 1 161 ? -8.619 -14.103 0.849 1.00 98.69 161 ASN A C 1
ATOM 1191 O O . ASN A 1 161 ? -9.487 -13.973 -0.022 1.00 98.69 161 ASN A O 1
ATOM 1195 N N . PRO A 1 162 ? -8.873 -13.872 2.157 1.00 98.69 162 PRO A N 1
ATOM 1196 C CA . PRO A 1 162 ? -10.210 -13.518 2.634 1.00 98.69 162 PRO A CA 1
ATOM 1197 C C . PRO A 1 162 ? -10.782 -12.234 2.022 1.00 98.69 162 PRO A C 1
ATOM 1199 O O . PRO A 1 162 ? -11.996 -12.091 1.936 1.00 98.69 162 PRO A O 1
ATOM 1202 N N . VAL A 1 163 ? -9.922 -11.314 1.575 1.00 98.69 163 VAL A N 1
ATOM 1203 C CA . VAL A 1 163 ? -10.317 -9.974 1.106 1.00 98.69 163 VAL A CA 1
ATOM 1204 C C . VAL A 1 163 ? -9.947 -9.715 -0.355 1.00 98.69 163 VAL A C 1
ATOM 1206 O O . VAL A 1 163 ? -10.159 -8.617 -0.864 1.00 98.69 163 VAL A O 1
ATOM 1209 N N . ALA A 1 164 ? -9.425 -10.714 -1.075 1.00 98.25 164 ALA A N 1
ATOM 1210 C CA . ALA A 1 164 ? -8.926 -10.533 -2.440 1.00 98.25 164 ALA A CA 1
ATOM 1211 C C . ALA A 1 164 ? -10.001 -10.057 -3.441 1.00 98.25 164 ALA A C 1
ATOM 1213 O O . ALA A 1 164 ? -9.691 -9.378 -4.421 1.00 98.25 164 ALA A O 1
ATOM 1214 N N . ALA A 1 165 ? -11.274 -10.367 -3.180 1.00 97.81 165 ALA A N 1
ATOM 1215 C CA . ALA A 1 165 ? -12.392 -9.945 -4.021 1.00 97.81 165 ALA A CA 1
ATOM 1216 C C . ALA A 1 165 ? -12.811 -8.474 -3.818 1.00 97.81 165 ALA A C 1
ATOM 1218 O O . ALA A 1 165 ? -13.434 -7.899 -4.715 1.00 97.81 165 ALA A O 1
ATOM 1219 N N . THR A 1 166 ? -12.493 -7.867 -2.669 1.00 98.50 166 THR A N 1
ATOM 1220 C CA . THR A 1 166 ? -13.009 -6.543 -2.271 1.00 98.50 166 THR A CA 1
ATOM 1221 C C . THR A 1 166 ? -11.936 -5.498 -2.020 1.00 98.50 166 THR A C 1
ATOM 1223 O O . THR A 1 166 ? -12.215 -4.313 -2.208 1.00 98.50 166 THR A O 1
ATOM 1226 N N . LEU A 1 167 ? -10.727 -5.912 -1.629 1.00 98.81 167 LEU A N 1
ATOM 1227 C CA . LEU A 1 167 ? -9.643 -5.007 -1.273 1.00 98.81 167 LEU A CA 1
ATOM 1228 C C . LEU A 1 167 ? -9.267 -4.123 -2.465 1.00 98.81 167 LEU A C 1
ATOM 1230 O O . LEU A 1 167 ? -9.033 -4.607 -3.574 1.00 98.81 167 LEU A O 1
ATOM 1234 N N . ARG A 1 168 ? -9.201 -2.813 -2.219 1.00 98.75 168 ARG A N 1
ATOM 1235 C CA . ARG A 1 168 ? -8.901 -1.786 -3.226 1.00 98.75 168 ARG A CA 1
ATOM 1236 C C . ARG A 1 168 ? -7.598 -1.050 -2.949 1.00 98.75 168 ARG A C 1
ATOM 1238 O O . ARG A 1 168 ? -6.966 -0.578 -3.889 1.00 98.75 168 ARG A O 1
ATOM 1245 N N . ASP A 1 169 ? -7.190 -0.965 -1.690 1.00 98.75 169 ASP A N 1
ATOM 1246 C CA . ASP A 1 169 ? -6.011 -0.216 -1.263 1.00 98.75 169 ASP A CA 1
ATOM 1247 C C . ASP A 1 169 ? -5.259 -0.996 -0.177 1.00 98.75 169 ASP A C 1
ATOM 1249 O O . ASP A 1 169 ? -5.763 -1.160 0.939 1.00 98.75 169 ASP A O 1
ATOM 1253 N N . LEU A 1 170 ? -4.082 -1.518 -0.531 1.00 98.81 170 LEU A N 1
ATOM 1254 C CA . LEU A 1 170 ? -3.175 -2.214 0.376 1.00 98.81 170 LEU A CA 1
ATOM 1255 C C . LEU A 1 170 ? -1.937 -1.358 0.637 1.00 98.81 170 LEU A C 1
ATOM 1257 O O . LEU A 1 170 ? -1.173 -1.071 -0.287 1.00 98.81 170 LEU A O 1
ATOM 1261 N N . ARG A 1 171 ? -1.687 -1.067 1.915 1.00 98.62 171 ARG A N 1
ATOM 1262 C CA . ARG A 1 171 ? -0.474 -0.405 2.408 1.00 98.62 171 ARG A CA 1
ATOM 1263 C C . ARG A 1 171 ? 0.150 -1.252 3.499 1.00 98.62 171 ARG A C 1
ATOM 1265 O O . ARG A 1 171 ? -0.358 -1.318 4.612 1.00 98.62 171 ARG A O 1
ATOM 1272 N N . ALA A 1 172 ? 1.234 -1.936 3.164 1.00 98.38 172 ALA A N 1
ATOM 1273 C CA . ALA A 1 172 ? 1.945 -2.847 4.056 1.00 98.38 172 ALA A CA 1
ATOM 1274 C C . ALA A 1 172 ? 3.467 -2.653 3.969 1.00 98.38 172 ALA A C 1
ATOM 1276 O O . ALA A 1 172 ? 4.229 -3.591 4.196 1.00 98.38 172 ALA A O 1
ATOM 1277 N N . ALA A 1 173 ? 3.914 -1.447 3.614 1.00 98.38 173 ALA A N 1
ATOM 1278 C CA . ALA A 1 173 ? 5.323 -1.113 3.455 1.00 98.38 173 ALA A CA 1
ATOM 1279 C C . ALA A 1 173 ? 6.100 -1.103 4.784 1.00 98.38 173 ALA A C 1
ATOM 1281 O O . ALA A 1 173 ? 5.523 -0.903 5.857 1.00 98.38 173 ALA A O 1
ATOM 1282 N N . ALA A 1 174 ? 7.419 -1.269 4.671 1.00 98.12 174 ALA A N 1
ATOM 1283 C CA . ALA A 1 174 ? 8.400 -1.022 5.724 1.00 98.12 174 ALA A CA 1
ATOM 1284 C C . ALA A 1 174 ? 8.087 -1.690 7.079 1.00 98.12 174 ALA A C 1
ATOM 1286 O O . ALA A 1 174 ? 8.155 -1.046 8.127 1.00 98.12 174 ALA A O 1
ATOM 1287 N N . GLN A 1 175 ? 7.740 -2.980 7.081 1.00 98.62 175 GLN A N 1
ATOM 1288 C CA . GLN A 1 175 ? 7.583 -3.734 8.323 1.00 98.62 175 GLN A CA 1
ATOM 1289 C C . GLN A 1 175 ? 8.884 -3.704 9.139 1.00 98.62 175 GLN A C 1
ATOM 1291 O O . GLN A 1 175 ? 9.981 -3.885 8.606 1.00 98.62 175 GLN A O 1
ATOM 1296 N N . GLN A 1 176 ? 8.761 -3.530 10.454 1.00 97.50 176 GLN A N 1
ATOM 1297 C CA . GLN A 1 176 ? 9.881 -3.446 11.401 1.00 97.50 176 GLN A CA 1
ATOM 1298 C C . GLN A 1 176 ? 10.730 -4.729 11.437 1.00 97.50 176 GLN A C 1
ATOM 1300 O O . GLN A 1 176 ? 11.918 -4.685 11.755 1.00 97.50 176 GLN A O 1
ATOM 1305 N N . SER A 1 177 ? 10.136 -5.864 11.064 1.00 95.19 177 SER A N 1
ATOM 1306 C CA . SER A 1 177 ? 10.807 -7.154 10.879 1.00 95.19 177 SER A CA 1
ATOM 1307 C C . SER A 1 177 ? 11.798 -7.162 9.702 1.00 95.19 177 SER A C 1
ATOM 1309 O O . SER A 1 177 ? 12.649 -8.050 9.613 1.00 95.19 177 SER A O 1
ATOM 1311 N N . GLY A 1 178 ? 11.692 -6.192 8.787 1.00 97.38 178 GLY A N 1
ATOM 1312 C CA . GLY A 1 178 ? 12.469 -6.101 7.554 1.00 97.38 178 GLY A CA 1
ATOM 1313 C C . GLY A 1 178 ? 11.962 -6.996 6.420 1.00 97.38 178 GLY A C 1
ATOM 1314 O O . GLY A 1 178 ? 12.563 -6.996 5.341 1.00 97.38 178 GLY A O 1
ATOM 1315 N N . GLY A 1 179 ? 10.875 -7.750 6.616 1.00 98.06 179 GLY A N 1
ATOM 1316 C CA . GLY A 1 179 ? 10.286 -8.545 5.547 1.00 98.06 179 GLY A CA 1
ATOM 1317 C C . GLY A 1 179 ? 8.853 -9.005 5.789 1.00 98.06 179 GLY A C 1
ATOM 1318 O O . GLY A 1 179 ? 8.411 -9.160 6.923 1.00 98.06 179 GLY A O 1
ATOM 1319 N N . LEU A 1 180 ? 8.145 -9.250 4.690 1.00 98.81 180 LEU A N 1
ATOM 1320 C CA . LEU A 1 180 ? 6.743 -9.640 4.668 1.00 98.81 180 LEU A CA 1
ATOM 1321 C C . LEU A 1 180 ? 6.519 -10.807 3.702 1.00 98.81 180 LEU A C 1
ATOM 1323 O O . LEU A 1 180 ? 6.811 -10.712 2.507 1.00 98.81 180 LEU A O 1
ATOM 1327 N N . GLU A 1 181 ? 5.970 -11.900 4.224 1.00 98.81 181 GLU A N 1
ATOM 1328 C CA . GLU A 1 181 ? 5.543 -13.055 3.439 1.00 98.81 181 GLU A CA 1
ATOM 1329 C C . GLU A 1 181 ? 4.033 -13.026 3.186 1.00 98.81 181 GLU A C 1
ATOM 1331 O O . GLU A 1 181 ? 3.226 -13.114 4.111 1.00 98.81 181 GLU A O 1
ATOM 1336 N N . PHE A 1 182 ? 3.635 -12.947 1.920 1.00 98.75 182 PHE A N 1
ATOM 1337 C CA . PHE A 1 182 ? 2.243 -13.147 1.540 1.00 98.75 182 PHE A CA 1
ATOM 1338 C C . PHE A 1 182 ? 1.930 -14.630 1.375 1.00 98.75 182 PHE A C 1
ATOM 1340 O O . PHE A 1 182 ? 2.670 -15.369 0.717 1.00 98.75 182 PHE A O 1
ATOM 1347 N N . ALA A 1 183 ? 0.783 -15.049 1.909 1.00 98.50 183 ALA A N 1
ATOM 1348 C CA . ALA A 1 183 ? 0.213 -16.338 1.545 1.00 98.50 183 ALA A CA 1
ATOM 1349 C C . ALA A 1 183 ? -0.079 -16.369 0.028 1.00 98.50 183 ALA A C 1
ATOM 1351 O O . ALA A 1 183 ? -0.565 -15.370 -0.515 1.00 98.50 183 ALA A O 1
ATOM 1352 N N . PRO A 1 184 ? 0.170 -17.493 -0.675 1.00 98.06 184 PRO A N 1
ATOM 1353 C CA . PRO A 1 184 ? -0.165 -17.606 -2.088 1.00 98.06 184 PRO A CA 1
ATOM 1354 C C . PRO A 1 184 ? -1.645 -17.306 -2.340 1.00 98.06 184 PRO A C 1
ATOM 1356 O O . PRO A 1 184 ? -2.533 -17.886 -1.707 1.00 98.06 184 PRO A O 1
ATOM 1359 N N . LEU A 1 185 ? -1.911 -16.402 -3.281 1.00 98.12 185 LEU A N 1
ATOM 1360 C CA . LEU A 1 185 ? -3.274 -16.044 -3.653 1.00 98.12 185 LEU A CA 1
ATOM 1361 C C . LEU A 1 185 ? -3.952 -17.181 -4.418 1.00 98.12 185 LEU A C 1
ATOM 1363 O O . LEU A 1 185 ? -3.397 -17.744 -5.363 1.00 98.12 185 LEU A O 1
ATOM 1367 N N . GLN A 1 186 ? -5.190 -17.467 -4.035 1.00 97.81 186 GLN A N 1
ATOM 1368 C CA . GLN A 1 186 ? -6.070 -18.455 -4.659 1.00 97.81 186 GLN A CA 1
ATOM 1369 C C . GLN A 1 186 ? -6.957 -17.832 -5.745 1.00 97.81 186 GLN A C 1
ATOM 1371 O O . GLN A 1 186 ? -7.535 -18.544 -6.563 1.00 97.81 186 GLN A O 1
ATOM 1376 N N . GLN A 1 187 ? -7.063 -16.503 -5.758 1.00 97.69 187 GLN A N 1
ATOM 1377 C CA . GLN A 1 187 ? -7.818 -15.719 -6.729 1.00 97.69 187 GLN A CA 1
ATOM 1378 C C . GLN A 1 187 ? -7.125 -14.369 -6.965 1.00 97.69 187 GLN A C 1
ATOM 1380 O O . GLN A 1 187 ? -6.431 -13.882 -6.068 1.00 97.69 187 GLN A O 1
ATOM 1385 N N . PRO A 1 188 ? -7.281 -13.758 -8.152 1.00 98.31 188 PRO A N 1
ATOM 1386 C CA . PRO A 1 188 ? -6.697 -12.455 -8.423 1.00 98.31 188 PRO A CA 1
ATOM 1387 C C . PRO A 1 188 ? -7.332 -11.379 -7.544 1.00 98.31 188 PRO A C 1
ATOM 1389 O O . PRO A 1 188 ? -8.503 -11.468 -7.163 1.00 98.31 188 PRO A O 1
ATOM 1392 N N . PHE A 1 189 ? -6.589 -10.303 -7.313 1.00 98.38 189 PHE A N 1
ATOM 1393 C CA . PHE A 1 189 ? -7.160 -9.089 -6.760 1.00 98.38 189 PHE A CA 1
ATOM 1394 C C . PHE A 1 189 ? -8.032 -8.389 -7.804 1.00 98.38 189 PHE A C 1
ATOM 1396 O O . PHE A 1 189 ? -7.562 -7.582 -8.608 1.00 98.38 189 PHE A O 1
ATOM 1403 N N . ALA A 1 190 ? -9.329 -8.690 -7.796 1.00 95.38 190 ALA A N 1
ATOM 1404 C CA . ALA A 1 190 ? -10.254 -8.205 -8.818 1.00 95.38 190 ALA A CA 1
ATOM 1405 C C . ALA A 1 190 ? -10.434 -6.675 -8.802 1.00 95.38 190 ALA A C 1
ATOM 1407 O O . ALA A 1 190 ? -10.786 -6.088 -9.826 1.00 95.38 190 ALA A O 1
ATOM 1408 N N . GLN A 1 191 ? -10.210 -6.026 -7.654 1.00 98.00 191 GLN A N 1
ATOM 1409 C CA . GLN A 1 191 ? -10.518 -4.605 -7.441 1.00 98.00 191 GLN A CA 1
ATOM 1410 C C . GLN A 1 191 ? -9.358 -3.790 -6.859 1.00 98.00 191 GLN A C 1
ATOM 1412 O O . GLN A 1 191 ? -9.529 -2.590 -6.629 1.00 98.00 191 GLN A O 1
ATOM 1417 N N . LEU A 1 192 ? -8.195 -4.413 -6.638 1.00 98.62 192 LEU A N 1
ATOM 1418 C CA . LEU A 1 192 ? -7.050 -3.733 -6.045 1.00 98.62 192 LEU A CA 1
ATOM 1419 C C . LEU A 1 192 ? -6.543 -2.665 -7.001 1.00 98.62 192 LEU A C 1
ATOM 1421 O O . LEU A 1 192 ? -6.116 -2.976 -8.105 1.00 98.62 192 LEU A O 1
ATOM 1425 N N . TYR A 1 193 ? -6.623 -1.420 -6.553 1.00 98.25 193 TYR A N 1
ATOM 1426 C CA . TYR A 1 193 ? -6.149 -0.232 -7.243 1.00 98.25 193 TYR A CA 1
ATOM 1427 C C . TYR A 1 193 ? -4.703 0.079 -6.849 1.00 98.25 193 TYR A C 1
ATOM 1429 O O . TYR A 1 193 ? -3.888 0.348 -7.727 1.00 98.25 193 TYR A O 1
ATOM 1437 N N . HIS A 1 194 ? -4.402 0.017 -5.547 1.00 98.56 194 HIS A N 1
ATOM 1438 C CA . HIS A 1 194 ? -3.116 0.409 -4.974 1.00 98.56 194 HIS A CA 1
ATOM 1439 C C . HIS A 1 194 ? -2.480 -0.754 -4.214 1.00 98.56 194 HIS A C 1
ATOM 1441 O O . HIS A 1 194 ? -3.077 -1.287 -3.276 1.00 98.56 194 HIS A O 1
ATOM 1447 N N . PHE A 1 195 ? -1.271 -1.139 -4.617 1.00 98.69 195 PHE A N 1
ATOM 1448 C CA . PHE A 1 195 ? -0.467 -2.177 -3.983 1.00 98.69 195 PHE A CA 1
ATOM 1449 C C . PHE A 1 195 ? 0.857 -1.582 -3.509 1.00 98.69 195 PHE A C 1
ATOM 1451 O O . PHE A 1 195 ? 1.747 -1.321 -4.322 1.00 98.69 195 PHE A O 1
ATOM 1458 N N . CYS A 1 196 ? 0.994 -1.384 -2.198 1.00 98.62 196 CYS A N 1
ATOM 1459 C CA . CYS A 1 196 ? 2.163 -0.747 -1.616 1.00 98.62 196 CYS A CA 1
ATOM 1460 C C . CYS A 1 196 ? 2.841 -1.602 -0.545 1.00 98.62 196 CYS A C 1
ATOM 1462 O O . CYS A 1 196 ? 2.292 -1.833 0.533 1.00 98.62 196 CYS A O 1
ATOM 1464 N N . VAL A 1 197 ? 4.056 -2.067 -0.844 1.00 98.69 197 VAL A N 1
ATOM 1465 C CA . VAL A 1 197 ? 4.801 -3.036 -0.015 1.00 98.69 197 VAL A CA 1
ATOM 1466 C C . VAL A 1 197 ? 6.297 -2.727 0.071 1.00 98.69 197 VAL A C 1
ATOM 1468 O O . VAL A 1 197 ? 7.079 -3.621 0.375 1.00 98.69 197 VAL A O 1
ATOM 1471 N N . ARG A 1 198 ? 6.692 -1.488 -0.238 1.00 98.44 198 ARG A N 1
ATOM 1472 C CA . ARG A 1 198 ? 8.091 -1.072 -0.407 1.00 98.44 198 ARG A CA 1
ATOM 1473 C C . ARG A 1 198 ? 8.968 -1.198 0.847 1.00 98.44 198 ARG A C 1
ATOM 1475 O O . ARG A 1 198 ? 8.460 -1.358 1.958 1.00 98.44 198 ARG A O 1
ATOM 1482 N N . ASP A 1 199 ? 10.273 -1.018 0.641 1.00 98.38 199 ASP A N 1
ATOM 1483 C CA . ASP A 1 199 ? 11.301 -0.844 1.681 1.00 98.38 199 ASP A CA 1
ATOM 1484 C C . ASP A 1 199 ? 11.399 -2.016 2.675 1.00 98.38 199 ASP A C 1
ATOM 1486 O O . ASP A 1 199 ? 11.563 -1.832 3.881 1.00 98.38 199 ASP A O 1
ATOM 1490 N N . GLN A 1 200 ? 11.290 -3.245 2.168 1.00 98.56 200 GLN A N 1
ATOM 1491 C CA . GLN A 1 200 ? 11.380 -4.485 2.948 1.00 98.56 200 GLN A CA 1
ATOM 1492 C C . GLN A 1 200 ? 11.541 -5.691 2.023 1.00 98.56 200 GLN A C 1
ATOM 1494 O O . GLN A 1 200 ? 11.093 -5.659 0.887 1.00 98.56 200 GLN A O 1
ATOM 1499 N N . LYS A 1 201 ? 12.060 -6.822 2.499 1.00 98.69 201 LYS A N 1
ATOM 1500 C CA . LYS A 1 201 ? 12.009 -8.066 1.715 1.00 98.69 201 LYS A CA 1
ATOM 1501 C C . LYS A 1 201 ? 10.561 -8.541 1.541 1.00 98.69 201 LYS A C 1
ATOM 1503 O O . LYS A 1 201 ? 9.870 -8.732 2.532 1.00 98.69 201 LYS A O 1
ATOM 1508 N N . VAL A 1 202 ? 10.126 -8.833 0.316 1.00 98.75 202 VAL A N 1
ATOM 1509 C CA . VAL A 1 202 ? 8.791 -9.409 0.060 1.00 98.75 202 VAL A CA 1
ATOM 1510 C C . VAL A 1 202 ? 8.902 -10.816 -0.528 1.00 98.75 202 VAL A C 1
ATOM 1512 O O . VAL A 1 202 ? 9.665 -11.050 -1.465 1.00 98.75 202 VAL A O 1
ATOM 1515 N N . THR A 1 203 ? 8.120 -11.763 -0.014 1.00 98.50 203 THR A N 1
ATOM 1516 C CA . THR A 1 203 ? 7.916 -13.090 -0.626 1.00 98.50 203 THR A CA 1
ATOM 1517 C C . THR A 1 203 ? 6.433 -13.335 -0.876 1.00 98.50 203 THR A C 1
ATOM 1519 O O . THR A 1 203 ? 5.586 -12.763 -0.198 1.00 98.50 203 THR A O 1
ATOM 1522 N N . GLY A 1 204 ? 6.104 -14.147 -1.885 1.00 98.12 204 GLY A N 1
ATOM 1523 C CA . GLY A 1 204 ? 4.708 -14.331 -2.307 1.00 98.12 204 GLY A CA 1
ATOM 1524 C C . GLY A 1 204 ? 4.114 -13.110 -3.020 1.00 98.12 204 GLY A C 1
ATOM 1525 O O . GLY A 1 204 ? 2.901 -12.928 -3.008 1.00 98.12 204 GLY A O 1
ATOM 1526 N N . HIS A 1 205 ? 4.952 -12.258 -3.628 1.00 98.38 205 HIS A N 1
ATOM 1527 C CA . HIS A 1 205 ? 4.479 -11.114 -4.408 1.00 98.38 205 HIS A CA 1
ATOM 1528 C C . HIS A 1 205 ? 3.508 -11.581 -5.510 1.00 98.38 205 HIS A C 1
ATOM 1530 O O . HIS A 1 205 ? 3.833 -12.540 -6.217 1.00 98.38 205 HIS A O 1
ATOM 1536 N N . PRO A 1 206 ? 2.352 -10.914 -5.699 1.00 98.06 206 PRO A N 1
ATOM 1537 C CA . PRO A 1 206 ? 1.400 -11.294 -6.735 1.00 98.06 206 PRO A CA 1
ATOM 1538 C C . PRO A 1 206 ? 2.021 -11.284 -8.138 1.00 98.06 206 PRO A C 1
ATOM 1540 O O . PRO A 1 206 ? 2.803 -10.389 -8.477 1.00 98.06 206 PRO A O 1
ATOM 1543 N N . ALA A 1 207 ? 1.650 -12.266 -8.957 1.00 97.81 207 ALA A N 1
ATOM 1544 C CA . ALA A 1 207 ? 1.978 -12.298 -10.379 1.00 97.81 207 ALA A CA 1
ATOM 1545 C C . ALA A 1 207 ? 1.109 -11.305 -11.180 1.00 97.81 207 ALA A C 1
ATOM 1547 O O . ALA A 1 207 ? 0.126 -10.761 -10.678 1.00 97.81 207 ALA A O 1
ATOM 1548 N N . ALA A 1 208 ? 1.466 -11.061 -12.445 1.00 97.56 208 ALA A N 1
ATOM 1549 C CA . ALA A 1 208 ? 0.767 -10.098 -13.305 1.00 97.56 208 ALA A CA 1
ATOM 1550 C C . ALA A 1 208 ? -0.734 -10.413 -13.479 1.00 97.56 208 ALA A C 1
ATOM 1552 O O . ALA A 1 208 ? -1.575 -9.519 -13.402 1.00 97.56 208 ALA A O 1
ATOM 1553 N N . ASP A 1 209 ? -1.091 -11.688 -13.644 1.00 97.62 209 ASP A N 1
ATOM 1554 C CA . ASP A 1 209 ? -2.480 -12.152 -13.759 1.00 97.62 209 ASP A CA 1
ATOM 1555 C C . ASP A 1 209 ? -3.282 -12.013 -12.453 1.00 97.62 209 ASP A C 1
ATOM 1557 O O . ASP A 1 209 ? -4.513 -12.016 -12.476 1.00 97.62 209 ASP A O 1
ATOM 1561 N N . GLN A 1 210 ? -2.598 -11.822 -11.323 1.00 98.50 210 GLN A N 1
ATOM 1562 C CA . GLN A 1 210 ? -3.201 -11.582 -10.014 1.00 98.50 210 GLN A CA 1
ATOM 1563 C C . GLN A 1 210 ? -3.442 -10.096 -9.718 1.00 98.50 210 GLN A C 1
ATOM 1565 O O . GLN A 1 210 ? -4.077 -9.779 -8.711 1.00 98.50 210 GLN A O 1
ATOM 1570 N N . LEU A 1 211 ? -3.000 -9.189 -10.598 1.00 98.31 211 LEU A N 1
ATOM 1571 C CA . LEU A 1 211 ? -3.143 -7.734 -10.468 1.00 98.31 211 LEU A CA 1
ATOM 1572 C C . LEU A 1 211 ? -3.939 -7.096 -11.633 1.00 98.31 211 LEU A C 1
ATOM 1574 O O . LEU A 1 211 ? -3.519 -6.063 -12.164 1.00 98.31 211 LEU A O 1
ATOM 1578 N N . PRO A 1 212 ? -5.098 -7.651 -12.048 1.00 97.94 212 PRO A N 1
ATOM 1579 C CA . PRO A 1 212 ? -5.790 -7.224 -13.269 1.00 97.94 212 PRO A CA 1
ATOM 1580 C C . PRO A 1 212 ? -6.313 -5.781 -13.221 1.00 97.94 212 PRO A C 1
ATOM 1582 O O . PRO A 1 212 ? -6.433 -5.141 -14.263 1.00 97.94 212 PRO A O 1
ATOM 1585 N N . SER A 1 213 ? -6.616 -5.263 -12.028 1.00 97.50 213 SER A N 1
ATOM 1586 C CA . SER A 1 213 ? -7.163 -3.913 -11.828 1.00 97.50 213 SER A CA 1
ATOM 1587 C C . SER A 1 213 ? -6.167 -2.930 -11.220 1.00 97.50 213 SER A C 1
ATOM 1589 O O . SER A 1 213 ? -6.527 -1.771 -11.025 1.00 97.50 213 SER A O 1
ATOM 1591 N N . CYS A 1 214 ? -4.942 -3.380 -10.929 1.00 98.44 214 CYS A N 1
ATOM 1592 C CA . CYS A 1 214 ? -3.939 -2.564 -10.257 1.00 98.44 214 CYS A CA 1
ATOM 1593 C C . CYS A 1 214 ? -3.537 -1.388 -11.149 1.00 98.44 214 CYS A C 1
ATOM 1595 O O . CYS A 1 214 ? -3.223 -1.570 -12.329 1.00 98.44 214 CYS A O 1
ATOM 1597 N N . GLU A 1 215 ? -3.585 -0.188 -10.578 1.00 97.69 215 GLU A N 1
ATOM 1598 C CA . GLU A 1 215 ? -3.204 1.062 -11.233 1.00 97.69 215 GLU A CA 1
ATOM 1599 C C . GLU A 1 215 ? -1.894 1.591 -10.633 1.00 97.69 215 GLU A C 1
ATOM 1601 O O . GLU A 1 215 ? -1.011 2.042 -11.364 1.00 97.69 215 GLU A O 1
ATOM 1606 N N . GLU A 1 216 ? -1.734 1.466 -9.314 1.00 98.19 216 GLU A N 1
ATOM 1607 C CA . GLU A 1 216 ? -0.557 1.913 -8.577 1.00 98.19 216 GLU A CA 1
ATOM 1608 C C . GLU A 1 216 ? 0.166 0.728 -7.934 1.00 98.19 216 GLU A C 1
ATOM 1610 O O . GLU A 1 216 ? -0.318 0.140 -6.966 1.00 98.19 216 GLU A O 1
ATOM 1615 N N . MET A 1 217 ? 1.343 0.384 -8.460 1.00 98.69 217 MET A N 1
ATOM 1616 C CA . MET A 1 217 ? 2.191 -0.672 -7.902 1.00 98.69 217 MET A CA 1
ATOM 1617 C C . MET A 1 217 ? 3.487 -0.077 -7.362 1.00 98.69 217 MET A C 1
ATOM 1619 O O . MET A 1 217 ? 4.354 0.348 -8.128 1.00 98.69 217 MET A O 1
ATOM 1623 N N . TRP A 1 218 ? 3.607 -0.049 -6.038 1.00 98.69 218 TRP A N 1
ATOM 1624 C CA . TRP A 1 218 ? 4.710 0.551 -5.291 1.00 98.69 218 TRP A CA 1
ATOM 1625 C C . TRP A 1 218 ? 5.439 -0.528 -4.484 1.00 98.69 218 TRP A C 1
ATOM 1627 O O . TRP A 1 218 ? 5.076 -0.859 -3.352 1.00 98.69 218 TRP A O 1
ATOM 1637 N N . ASN A 1 219 ? 6.471 -1.105 -5.092 1.00 98.69 219 ASN A N 1
ATOM 1638 C CA . ASN A 1 219 ? 7.222 -2.247 -4.572 1.00 98.69 219 ASN A CA 1
ATOM 1639 C C . ASN A 1 219 ? 8.742 -2.051 -4.711 1.00 98.69 219 ASN A C 1
ATOM 1641 O O . ASN A 1 219 ? 9.475 -3.000 -5.002 1.00 98.69 219 ASN A O 1
ATOM 1645 N N . TRP A 1 220 ? 9.227 -0.820 -4.537 1.00 98.88 220 TRP A N 1
ATOM 1646 C CA . TRP A 1 220 ? 10.663 -0.556 -4.537 1.00 98.88 220 TRP A CA 1
ATOM 1647 C C . TRP A 1 220 ? 11.353 -1.139 -3.298 1.00 98.88 220 TRP A C 1
ATOM 1649 O O . TRP A 1 220 ? 10.743 -1.273 -2.238 1.00 98.88 220 TRP A O 1
ATOM 1659 N N . GLY A 1 221 ? 12.630 -1.499 -3.424 1.00 98.69 221 GLY A N 1
ATOM 1660 C CA . GLY A 1 221 ? 13.404 -2.036 -2.298 1.00 98.69 221 GLY A CA 1
ATOM 1661 C C . GLY A 1 221 ? 12.914 -3.403 -1.807 1.00 98.69 221 GLY A C 1
ATOM 1662 O O . GLY A 1 221 ? 13.145 -3.752 -0.651 1.00 98.69 221 GLY A O 1
ATOM 1663 N N . CYS A 1 222 ? 12.231 -4.175 -2.662 1.00 98.62 222 CYS A N 1
ATOM 1664 C CA . CYS A 1 222 ? 11.528 -5.395 -2.264 1.00 98.62 222 CYS A CA 1
ATOM 1665 C C . CYS A 1 222 ? 12.335 -6.693 -2.392 1.00 98.62 222 CYS A C 1
ATOM 1667 O O . CYS A 1 222 ? 11.812 -7.781 -2.125 1.00 98.62 222 CYS A O 1
ATOM 1669 N N . THR A 1 223 ? 13.601 -6.613 -2.812 1.00 98.38 223 THR A N 1
ATOM 1670 C CA . THR A 1 223 ? 14.470 -7.764 -3.140 1.00 98.38 223 THR A CA 1
ATOM 1671 C C . THR A 1 223 ? 13.891 -8.701 -4.212 1.00 98.38 223 THR A C 1
ATOM 1673 O O . THR A 1 223 ? 14.220 -9.887 -4.257 1.00 98.38 223 THR A O 1
ATOM 1676 N N . GLN A 1 224 ? 13.014 -8.183 -5.075 1.00 98.62 224 GLN A N 1
ATOM 1677 C CA . GLN A 1 224 ? 12.384 -8.961 -6.141 1.00 98.62 224 GLN A CA 1
ATOM 1678 C C . GLN A 1 224 ? 13.370 -9.247 -7.276 1.00 98.62 224 GLN A C 1
ATOM 1680 O O . GLN A 1 224 ? 14.303 -8.478 -7.509 1.00 98.62 224 GLN A O 1
ATOM 1685 N N . ILE A 1 225 ? 13.158 -10.356 -7.984 1.00 98.62 225 ILE A N 1
ATOM 1686 C CA . ILE A 1 225 ? 14.034 -10.850 -9.054 1.00 98.62 225 ILE A CA 1
ATOM 1687 C C . ILE A 1 225 ? 13.219 -11.263 -10.283 1.00 98.62 225 ILE A C 1
ATOM 1689 O O . ILE A 1 225 ? 12.011 -11.470 -10.194 1.00 98.62 225 ILE A O 1
ATOM 1693 N N . GLY A 1 226 ? 13.893 -11.473 -11.415 1.00 98.31 226 GLY A N 1
ATOM 1694 C CA . GLY A 1 226 ? 13.272 -12.049 -12.612 1.00 98.31 226 GLY A CA 1
ATOM 1695 C C . GLY A 1 226 ? 12.443 -11.031 -13.394 1.00 98.31 226 GLY A C 1
ATOM 1696 O O . GLY A 1 226 ? 12.858 -9.883 -13.540 1.00 98.31 226 GLY A O 1
ATOM 1697 N N . THR A 1 227 ? 11.316 -11.454 -13.953 1.00 98.56 227 THR A N 1
ATOM 1698 C CA . THR A 1 227 ? 10.407 -10.587 -14.713 1.00 98.56 227 THR A CA 1
ATOM 1699 C C . THR A 1 227 ? 9.539 -9.775 -13.766 1.00 98.56 227 THR A C 1
ATOM 1701 O O . THR A 1 227 ? 8.925 -10.340 -12.862 1.00 98.56 227 THR A O 1
ATOM 1704 N N . LEU A 1 228 ? 9.451 -8.463 -13.980 1.00 98.62 228 LEU A N 1
ATOM 1705 C CA . LEU A 1 228 ? 8.559 -7.605 -13.208 1.00 98.62 228 LEU A CA 1
ATOM 1706 C C . LEU A 1 228 ? 7.089 -7.997 -13.465 1.00 98.62 228 LEU A C 1
ATOM 1708 O O . LEU A 1 228 ? 6.666 -8.011 -14.624 1.00 98.62 228 LEU A O 1
ATOM 1712 N N . PRO A 1 229 ? 6.289 -8.277 -12.418 1.00 97.75 229 PRO A N 1
ATOM 1713 C CA . PRO A 1 229 ? 4.847 -8.457 -12.550 1.00 97.75 229 PRO A CA 1
ATOM 1714 C C . PRO A 1 229 ? 4.186 -7.133 -12.948 1.00 97.75 229 PRO A C 1
ATOM 1716 O O . PRO A 1 229 ? 4.120 -6.198 -12.155 1.00 97.75 229 PRO A O 1
ATOM 1719 N N . VAL A 1 230 ? 3.734 -7.020 -14.196 1.00 97.44 230 VAL A N 1
ATOM 1720 C CA . VAL A 1 230 ? 3.124 -5.786 -14.708 1.00 97.44 230 VAL A CA 1
ATOM 1721 C C . VAL A 1 230 ? 1.658 -5.698 -14.266 1.00 97.44 230 VAL A C 1
ATOM 1723 O O . VAL A 1 230 ? 0.909 -6.648 -14.502 1.00 97.44 230 VAL A O 1
ATOM 1726 N N . PRO A 1 231 ? 1.224 -4.585 -13.644 1.00 97.50 231 PRO A N 1
ATOM 1727 C CA . PRO A 1 231 ? -0.172 -4.396 -13.266 1.00 97.50 231 PRO A CA 1
ATOM 1728 C C . PRO A 1 231 ? -1.061 -4.175 -14.499 1.00 97.50 231 PRO A C 1
ATOM 1730 O O . PRO A 1 231 ? -0.627 -3.611 -15.504 1.00 97.50 231 PRO A O 1
ATOM 1733 N N . GLY A 1 232 ? -2.321 -4.611 -14.423 1.00 96.50 232 GLY A N 1
ATOM 1734 C CA . GLY A 1 232 ? -3.221 -4.639 -15.580 1.00 96.50 232 GLY A CA 1
ATOM 1735 C C . GLY A 1 232 ? -3.705 -3.271 -16.075 1.00 96.50 232 GLY A C 1
ATOM 1736 O O . GLY A 1 232 ? -4.116 -3.168 -17.232 1.00 96.50 232 GLY A O 1
ATOM 1737 N N . ARG A 1 233 ? -3.664 -2.227 -15.233 1.00 96.06 233 ARG A N 1
ATOM 1738 C CA . ARG A 1 233 ? -4.177 -0.877 -15.539 1.00 96.06 233 ARG A CA 1
ATOM 1739 C C . ARG A 1 233 ? -3.213 0.225 -15.093 1.00 96.06 233 ARG A C 1
ATOM 1741 O O . ARG A 1 233 ? -3.637 1.214 -14.501 1.00 96.06 233 ARG A O 1
ATOM 1748 N N . ALA A 1 234 ? -1.922 0.046 -15.354 1.00 97.25 234 ALA A N 1
ATOM 1749 C CA . ALA A 1 234 ? -0.857 0.881 -14.809 1.00 97.25 234 ALA A CA 1
ATOM 1750 C C . ALA A 1 234 ? -1.086 2.392 -15.027 1.00 97.25 234 ALA A C 1
ATOM 1752 O O . ALA A 1 234 ? -1.262 2.856 -16.156 1.00 97.25 234 ALA A O 1
ATOM 1753 N N . THR A 1 235 ? -1.007 3.161 -13.941 1.00 96.62 235 THR A N 1
ATOM 1754 C CA . THR A 1 235 ? -0.914 4.629 -13.931 1.00 96.62 235 THR A CA 1
ATOM 1755 C C . THR A 1 235 ? 0.379 5.077 -13.246 1.00 96.62 235 THR A C 1
ATOM 1757 O O . THR A 1 235 ? 1.066 5.960 -13.763 1.00 96.62 235 THR A O 1
ATOM 1760 N N . SER A 1 236 ? 0.786 4.401 -12.167 1.00 97.81 236 SER A N 1
ATOM 1761 C CA . SER A 1 236 ? 2.028 4.662 -11.433 1.00 97.81 236 SER A CA 1
ATOM 1762 C C . SER A 1 236 ? 2.715 3.357 -11.035 1.00 97.81 236 SER A C 1
ATOM 1764 O O . SER A 1 236 ? 2.194 2.585 -10.232 1.00 97.81 236 SER A O 1
ATOM 1766 N N . VAL A 1 237 ? 3.901 3.097 -11.583 1.00 98.81 237 VAL A N 1
ATOM 1767 C CA . VAL A 1 237 ? 4.701 1.915 -11.231 1.00 98.81 237 VAL A CA 1
ATOM 1768 C C . VAL A 1 237 ? 6.045 2.367 -10.689 1.00 98.81 237 VAL A C 1
ATOM 1770 O O . VAL A 1 237 ? 6.858 2.915 -11.431 1.00 98.81 237 VAL A O 1
ATOM 1773 N N . LEU A 1 238 ? 6.266 2.132 -9.396 1.00 98.88 238 LEU A N 1
ATOM 1774 C CA . LEU A 1 238 ? 7.475 2.499 -8.665 1.00 98.88 238 LEU A CA 1
ATOM 1775 C C . LEU A 1 238 ? 8.104 1.219 -8.099 1.00 98.88 238 LEU A C 1
ATOM 1777 O O . LEU A 1 238 ? 7.679 0.708 -7.063 1.00 98.88 238 LEU A O 1
ATOM 1781 N N . ALA A 1 239 ? 9.097 0.687 -8.806 1.00 98.88 239 ALA A N 1
ATOM 1782 C CA . ALA A 1 239 ? 9.705 -0.621 -8.552 1.00 98.88 239 ALA A CA 1
ATOM 1783 C C . ALA A 1 239 ? 11.245 -0.563 -8.522 1.00 98.88 239 ALA A C 1
ATOM 1785 O O . ALA A 1 239 ? 11.926 -1.550 -8.827 1.00 98.88 239 ALA A O 1
ATOM 1786 N N . ALA A 1 240 ? 11.796 0.600 -8.170 1.00 98.88 240 ALA A N 1
ATOM 1787 C CA . ALA A 1 240 ? 13.231 0.826 -8.057 1.00 98.88 240 ALA A CA 1
ATOM 1788 C C . ALA A 1 240 ? 13.905 -0.081 -7.006 1.00 98.88 240 ALA A C 1
ATOM 1790 O O . ALA A 1 240 ? 13.235 -0.681 -6.164 1.00 98.88 240 ALA A O 1
ATOM 1791 N N . TRP A 1 241 ? 15.233 -0.184 -7.031 1.00 98.81 241 TRP A N 1
ATOM 1792 C CA . TRP A 1 241 ? 16.017 -0.908 -6.013 1.00 98.81 241 TRP A CA 1
ATOM 1793 C C . TRP A 1 241 ? 15.594 -2.374 -5.830 1.00 98.81 241 TRP A C 1
ATOM 1795 O O . TRP A 1 241 ? 15.475 -2.888 -4.716 1.00 98.81 241 TRP A O 1
ATOM 1805 N N . ASN A 1 242 ? 15.349 -3.056 -6.944 1.00 98.88 242 ASN A N 1
ATOM 1806 C CA . ASN A 1 242 ? 15.125 -4.498 -6.997 1.00 98.88 242 ASN A CA 1
ATOM 1807 C C . ASN A 1 242 ? 16.205 -5.143 -7.888 1.00 98.88 242 ASN A C 1
ATOM 1809 O O . ASN A 1 242 ? 17.235 -4.548 -8.192 1.00 98.88 242 ASN A O 1
ATOM 1813 N N . ALA A 1 243 ? 16.005 -6.393 -8.287 1.00 98.75 243 ALA A N 1
ATOM 1814 C CA . ALA A 1 243 ? 16.847 -7.103 -9.241 1.00 98.75 243 ALA A CA 1
ATOM 1815 C C . ALA A 1 243 ? 16.000 -7.690 -10.382 1.00 98.75 243 ALA A C 1
ATOM 1817 O O . ALA A 1 243 ? 16.253 -8.797 -10.867 1.00 98.75 243 ALA A O 1
ATOM 1818 N N . TYR A 1 244 ? 14.977 -6.949 -10.821 1.00 98.88 244 TYR A N 1
ATOM 1819 C CA . TYR A 1 244 ? 14.226 -7.309 -12.018 1.00 98.88 244 TYR A CA 1
ATOM 1820 C C . TYR A 1 244 ? 15.133 -7.250 -13.249 1.00 98.88 244 TYR A C 1
ATOM 1822 O O . TYR A 1 244 ? 15.975 -6.366 -13.380 1.00 98.88 244 TYR A O 1
ATOM 1830 N N . THR A 1 245 ? 14.940 -8.194 -14.161 1.00 98.81 245 THR A N 1
ATOM 1831 C CA . THR A 1 245 ? 15.756 -8.396 -15.370 1.00 98.81 245 THR A CA 1
ATOM 1832 C C . THR A 1 245 ? 15.013 -8.041 -16.653 1.00 98.81 245 THR A C 1
ATOM 1834 O O . THR A 1 245 ? 15.643 -7.717 -17.666 1.00 98.81 245 THR A O 1
ATOM 1837 N N . GLU A 1 246 ? 13.681 -8.038 -16.601 1.00 98.75 246 GLU A N 1
ATOM 1838 C CA . GLU A 1 246 ? 12.828 -7.638 -17.709 1.00 98.75 246 GLU A CA 1
ATOM 1839 C C . GLU A 1 246 ? 11.483 -7.067 -17.246 1.00 98.75 246 GLU A C 1
ATOM 1841 O O . GLU A 1 246 ? 10.981 -7.410 -16.176 1.00 98.75 246 GLU A O 1
ATOM 1846 N N . ALA A 1 247 ? 10.897 -6.207 -18.079 1.00 98.56 247 ALA A N 1
ATOM 1847 C CA . ALA A 1 247 ? 9.533 -5.710 -17.925 1.00 98.56 247 ALA A CA 1
ATOM 1848 C C . ALA A 1 247 ? 8.894 -5.445 -19.300 1.00 98.56 247 ALA A C 1
ATOM 1850 O O . ALA A 1 247 ? 9.567 -4.965 -20.218 1.00 98.56 247 ALA A O 1
ATOM 1851 N N . ASP A 1 248 ? 7.603 -5.739 -19.451 1.00 98.50 248 ASP A N 1
ATOM 1852 C CA . ASP A 1 248 ? 6.858 -5.521 -20.697 1.00 98.50 248 ASP A CA 1
ATOM 1853 C C . ASP A 1 248 ? 5.522 -4.830 -20.422 1.00 98.50 248 ASP A C 1
ATOM 1855 O O . ASP A 1 248 ? 4.547 -5.450 -20.010 1.00 98.50 248 ASP A O 1
ATOM 1859 N N . PHE A 1 249 ? 5.495 -3.522 -20.646 1.00 98.50 249 PHE A N 1
ATOM 1860 C CA . PHE A 1 249 ? 4.333 -2.671 -20.431 1.00 98.50 249 PHE A CA 1
ATOM 1861 C C . PHE A 1 249 ? 3.572 -2.370 -21.725 1.00 98.50 249 PHE A C 1
ATOM 1863 O O . PHE A 1 249 ? 2.869 -1.364 -21.800 1.00 98.50 249 PHE A O 1
ATOM 1870 N N . SER A 1 250 ? 3.724 -3.190 -22.767 1.00 96.81 250 SER A N 1
ATOM 1871 C CA . SER A 1 250 ? 3.048 -2.958 -24.047 1.00 96.81 250 SER A CA 1
ATOM 1872 C C . SER A 1 250 ? 1.549 -2.697 -23.855 1.00 96.81 250 SER A C 1
ATOM 1874 O O . SER A 1 250 ? 0.840 -3.497 -23.247 1.00 96.81 250 SER A O 1
ATOM 1876 N N . GLY A 1 251 ? 1.062 -1.574 -24.386 1.00 90.44 251 GLY A N 1
ATOM 1877 C CA . GLY A 1 251 ? -0.353 -1.195 -24.299 1.00 90.44 251 GLY A CA 1
ATOM 1878 C C . GLY A 1 251 ? -0.821 -0.650 -22.943 1.00 90.44 251 GLY A C 1
ATOM 1879 O O . GLY A 1 251 ? -2.021 -0.449 -22.774 1.00 90.44 251 GLY A O 1
ATOM 1880 N N . GLN A 1 252 ? 0.084 -0.387 -21.997 1.00 96.12 252 GLN A N 1
ATOM 1881 C CA . GLN A 1 252 ? -0.211 0.384 -20.782 1.00 96.12 252 GLN A CA 1
ATOM 1882 C C . GLN A 1 252 ? -0.153 1.894 -21.068 1.00 96.12 252 GLN A C 1
ATOM 1884 O O . GLN A 1 252 ? 0.299 2.303 -22.135 1.00 96.12 252 GLN A O 1
ATOM 1889 N N . TRP A 1 253 ? -0.609 2.739 -20.132 1.00 97.06 253 TRP A N 1
ATOM 1890 C CA . TRP A 1 253 ? -0.556 4.209 -20.249 1.00 97.06 253 TRP A CA 1
ATOM 1891 C C . TRP A 1 253 ? -1.049 4.747 -21.604 1.00 97.06 253 TRP A C 1
ATOM 1893 O O . TRP A 1 253 ? -0.348 5.490 -22.295 1.00 97.06 253 TRP A O 1
ATOM 1903 N N . THR A 1 254 ? -2.252 4.351 -22.015 1.00 93.31 254 THR A N 1
ATOM 1904 C CA . THR A 1 254 ? -2.845 4.794 -23.289 1.00 93.31 254 THR A CA 1
ATOM 1905 C C . THR A 1 254 ? -3.718 6.041 -23.154 1.00 93.31 254 THR A C 1
ATOM 1907 O O . THR A 1 254 ? -3.975 6.708 -24.153 1.00 93.31 254 THR A O 1
ATOM 1910 N N . ASP A 1 255 ? -4.186 6.347 -21.942 1.00 92.19 255 ASP A N 1
ATOM 1911 C CA . ASP A 1 255 ? -5.027 7.512 -21.656 1.00 92.19 255 ASP A CA 1
ATOM 1912 C C . ASP A 1 255 ? -4.167 8.763 -21.444 1.00 92.19 255 ASP A C 1
ATOM 1914 O O . ASP A 1 255 ? -3.552 8.941 -20.396 1.00 92.19 255 ASP A O 1
ATOM 1918 N N . ILE A 1 256 ? -4.100 9.619 -22.466 1.00 87.50 256 ILE A N 1
ATOM 1919 C CA . ILE A 1 256 ? -3.199 10.777 -22.513 1.00 87.50 256 ILE A CA 1
ATOM 1920 C C . ILE A 1 256 ? -3.545 11.869 -21.490 1.00 87.50 256 ILE A C 1
ATOM 1922 O O . ILE A 1 256 ? -2.682 12.702 -21.194 1.00 87.50 256 ILE A O 1
ATOM 1926 N N . ASP A 1 257 ? -4.771 11.850 -20.961 1.00 88.06 257 ASP A N 1
ATOM 1927 C CA . ASP A 1 257 ? -5.265 12.817 -19.979 1.00 88.06 257 ASP A CA 1
ATOM 1928 C C . ASP A 1 257 ? -4.784 12.481 -18.556 1.00 88.06 257 ASP A C 1
ATOM 1930 O O . ASP A 1 257 ? -4.847 13.321 -17.656 1.00 88.06 257 ASP A O 1
ATOM 1934 N N . VAL A 1 258 ? -4.240 11.274 -18.354 1.00 88.62 258 VAL A N 1
ATOM 1935 C CA . VAL A 1 258 ? -3.684 10.812 -17.080 1.00 88.62 258 VAL A CA 1
ATOM 1936 C C . VAL A 1 258 ? -2.167 10.685 -17.199 1.00 88.62 258 VAL A C 1
ATOM 1938 O O . VAL A 1 258 ? -1.644 9.795 -17.865 1.00 88.62 258 VAL A O 1
ATOM 1941 N N . ALA A 1 259 ? -1.435 11.577 -16.529 1.00 93.00 259 ALA A N 1
ATOM 1942 C CA . ALA A 1 259 ? 0.025 11.559 -16.543 1.00 93.00 259 ALA A CA 1
ATOM 1943 C C . ALA A 1 259 ? 0.576 10.283 -15.881 1.00 93.00 259 ALA A C 1
ATOM 1945 O O . ALA A 1 259 ? 0.454 10.094 -14.671 1.00 93.00 259 ALA A O 1
ATOM 1946 N N . GLY A 1 260 ? 1.206 9.425 -16.682 1.00 97.12 260 GLY A N 1
ATOM 1947 C CA . GLY A 1 260 ? 1.805 8.176 -16.228 1.00 97.12 260 GLY A CA 1
ATOM 1948 C C . GLY A 1 260 ? 3.212 8.345 -15.657 1.00 97.12 260 GLY A C 1
ATOM 1949 O O . GLY A 1 260 ? 4.014 9.130 -16.181 1.00 97.12 260 GLY A O 1
ATOM 1950 N N . SER A 1 261 ? 3.534 7.549 -14.635 1.00 98.19 261 SER A N 1
ATOM 1951 C CA . SER A 1 261 ? 4.872 7.473 -14.038 1.00 98.19 261 SER A CA 1
ATOM 1952 C C . SER A 1 261 ? 5.395 6.040 -14.005 1.00 98.19 261 SER A C 1
ATOM 1954 O O . SER A 1 261 ? 4.700 5.125 -13.560 1.00 98.19 261 SER A O 1
ATOM 1956 N N . LEU A 1 262 ? 6.645 5.869 -14.427 1.00 98.88 262 LEU A N 1
ATOM 1957 C CA . LEU A 1 262 ? 7.382 4.614 -14.368 1.00 98.88 262 LEU A CA 1
ATOM 1958 C C . LEU A 1 262 ? 8.769 4.856 -13.772 1.00 98.88 262 LEU A C 1
ATOM 1960 O O . LEU A 1 262 ? 9.566 5.601 -14.341 1.00 98.88 262 LEU A O 1
ATOM 1964 N N . ASP A 1 263 ? 9.066 4.192 -12.662 1.00 98.94 263 ASP A N 1
ATOM 1965 C CA . ASP A 1 263 ? 10.380 4.205 -12.026 1.00 98.94 263 ASP A CA 1
ATOM 1966 C C . ASP A 1 263 ? 10.869 2.779 -11.772 1.00 98.94 263 ASP A C 1
ATOM 1968 O O . ASP A 1 263 ? 10.356 2.071 -10.905 1.00 98.94 263 ASP A O 1
ATOM 1972 N N . LEU A 1 264 ? 11.863 2.363 -12.552 1.00 98.94 264 LEU A N 1
ATOM 1973 C CA . LEU A 1 264 ? 12.559 1.082 -12.446 1.00 98.94 264 LEU A CA 1
ATOM 1974 C C . LEU A 1 264 ? 14.062 1.292 -12.214 1.00 98.94 264 LEU A C 1
ATOM 1976 O O . LEU A 1 264 ? 14.876 0.459 -12.625 1.00 98.94 264 LEU A O 1
ATOM 1980 N N . THR A 1 265 ? 14.440 2.417 -11.608 1.00 98.88 265 THR A N 1
ATOM 1981 C CA . THR A 1 265 ? 15.841 2.755 -11.330 1.00 98.88 265 THR A CA 1
ATOM 1982 C C . THR A 1 265 ? 16.512 1.666 -10.494 1.00 98.88 265 THR A C 1
ATOM 1984 O O . THR A 1 265 ? 15.863 1.036 -9.659 1.00 98.88 265 THR A O 1
ATOM 1987 N N . ASP A 1 266 ? 17.804 1.429 -10.718 1.00 98.81 266 ASP A N 1
ATOM 1988 C CA . ASP A 1 266 ? 18.619 0.499 -9.927 1.00 98.81 266 ASP A CA 1
ATOM 1989 C C . ASP A 1 266 ? 18.004 -0.910 -9.856 1.00 98.81 266 ASP A C 1
ATOM 1991 O O . ASP A 1 266 ? 17.681 -1.446 -8.794 1.00 98.81 266 ASP A O 1
ATOM 1995 N N . ASN A 1 267 ? 17.815 -1.490 -11.038 1.00 98.88 267 ASN A N 1
ATOM 1996 C CA . ASN A 1 267 ? 17.434 -2.882 -11.249 1.00 98.88 267 ASN A CA 1
ATOM 1997 C C . ASN A 1 267 ? 18.532 -3.600 -12.058 1.00 98.88 267 ASN A C 1
ATOM 1999 O O . ASN A 1 267 ? 19.647 -3.108 -12.221 1.00 98.88 267 ASN A O 1
ATOM 2003 N N . GLN A 1 268 ? 18.244 -4.791 -12.580 1.00 98.75 268 GLN A N 1
ATOM 2004 C CA . GLN A 1 268 ? 19.140 -5.542 -13.467 1.00 98.75 268 GLN A CA 1
ATOM 2005 C C . GLN A 1 268 ? 18.546 -5.670 -14.875 1.00 98.75 268 GLN A C 1
ATOM 2007 O O . GLN A 1 268 ? 18.787 -6.661 -15.570 1.00 98.75 268 GLN A O 1
ATOM 2012 N N . LEU A 1 269 ? 17.736 -4.690 -15.302 1.00 98.94 269 LEU A N 1
ATOM 2013 C CA . LEU A 1 269 ? 16.985 -4.795 -16.546 1.00 98.94 269 LEU A CA 1
ATOM 2014 C C . LEU A 1 269 ? 17.939 -4.904 -17.731 1.00 98.94 269 LEU A C 1
ATOM 2016 O O . LEU A 1 269 ? 18.759 -4.021 -17.970 1.00 98.94 269 LEU A O 1
ATOM 2020 N N . THR A 1 270 ? 17.772 -5.969 -18.509 1.00 98.75 270 THR A N 1
ATOM 2021 C CA . THR A 1 270 ? 18.413 -6.145 -19.820 1.00 98.75 270 THR A CA 1
ATOM 2022 C C . THR A 1 270 ? 17.431 -5.877 -20.959 1.00 98.75 270 THR A C 1
ATOM 2024 O O . THR A 1 270 ? 17.837 -5.546 -22.077 1.00 98.75 270 THR A O 1
ATOM 2027 N N . ARG A 1 271 ? 16.126 -5.964 -20.668 1.00 98.69 271 ARG A N 1
ATOM 2028 C CA . ARG A 1 271 ? 15.024 -5.725 -21.599 1.00 98.69 271 ARG A CA 1
ATOM 2029 C C . ARG A 1 271 ? 13.927 -4.912 -20.922 1.00 98.69 271 ARG A C 1
ATOM 2031 O O . ARG A 1 271 ? 13.496 -5.228 -19.822 1.00 98.69 271 ARG A O 1
ATOM 2038 N N . ILE A 1 272 ? 13.422 -3.911 -21.629 1.00 98.75 272 ILE A N 1
ATOM 2039 C CA . ILE A 1 272 ? 12.185 -3.224 -21.269 1.00 98.75 272 ILE A CA 1
ATOM 2040 C C . ILE A 1 272 ? 11.361 -2.965 -22.528 1.00 98.75 272 ILE A C 1
ATOM 2042 O O . ILE A 1 272 ? 11.909 -2.607 -23.570 1.00 98.75 272 ILE A O 1
ATOM 2046 N N . VAL A 1 273 ? 10.050 -3.149 -22.462 1.00 98.62 273 VAL A N 1
ATOM 2047 C CA . VAL A 1 273 ? 9.150 -2.781 -23.558 1.00 98.62 273 VAL A CA 1
ATOM 2048 C C . VAL A 1 273 ? 8.109 -1.809 -23.040 1.00 98.62 273 VAL A C 1
ATOM 2050 O O . VAL A 1 273 ? 7.457 -2.064 -22.036 1.00 98.62 273 VAL A O 1
ATOM 2053 N N . ILE A 1 274 ? 7.984 -0.683 -23.734 1.00 98.50 274 ILE A N 1
ATOM 2054 C CA . ILE A 1 274 ? 7.046 0.407 -23.431 1.00 98.50 274 ILE A CA 1
ATOM 2055 C C . ILE A 1 274 ? 6.252 0.793 -24.685 1.00 98.50 274 ILE A C 1
ATOM 2057 O O . ILE A 1 274 ? 5.877 1.947 -24.876 1.00 98.50 274 ILE A O 1
ATOM 2061 N N . SER A 1 275 ? 6.043 -0.162 -25.592 1.00 97.62 275 SER A N 1
ATOM 2062 C CA . SER A 1 275 ? 5.395 0.102 -26.871 1.00 97.62 275 SER A CA 1
ATOM 2063 C C . SER A 1 275 ? 3.975 0.626 -26.672 1.00 97.62 275 SER A C 1
ATOM 2065 O O . SER A 1 275 ? 3.127 -0.038 -26.072 1.00 97.62 275 SER A O 1
ATOM 2067 N N . GLY A 1 276 ? 3.718 1.822 -27.203 1.00 94.62 276 GLY A N 1
ATOM 2068 C CA . GLY A 1 276 ? 2.408 2.471 -27.115 1.00 94.62 276 GLY A CA 1
ATOM 2069 C C . GLY A 1 276 ? 2.092 3.173 -25.788 1.00 94.62 276 GLY A C 1
ATOM 2070 O O . GLY A 1 276 ? 0.980 3.687 -25.668 1.00 94.62 276 GLY A O 1
ATOM 2071 N N . CYS A 1 277 ? 3.039 3.278 -24.848 1.00 97.44 277 CYS A N 1
ATOM 2072 C CA . CYS A 1 277 ? 2.856 3.913 -23.532 1.00 97.44 277 CYS A CA 1
ATOM 2073 C C . CYS A 1 277 ? 2.827 5.453 -23.572 1.00 97.44 277 CYS A C 1
ATOM 2075 O O . CYS A 1 277 ? 3.526 6.131 -22.819 1.00 97.44 277 CYS A O 1
ATOM 2077 N N . ARG A 1 278 ? 2.023 6.026 -24.471 1.00 95.38 278 ARG A N 1
ATOM 2078 C CA . ARG A 1 278 ? 2.049 7.451 -24.849 1.00 95.38 278 ARG A CA 1
ATOM 2079 C C . ARG A 1 278 ? 1.659 8.409 -23.723 1.00 95.38 278 ARG A C 1
ATOM 2081 O O . ARG A 1 278 ? 1.946 9.600 -23.822 1.00 95.38 278 ARG A O 1
ATOM 2088 N N . ALA A 1 279 ? 0.996 7.935 -22.673 1.00 96.69 279 ALA A N 1
ATOM 2089 C CA . ALA A 1 279 ? 0.644 8.743 -21.510 1.00 96.69 279 ALA A CA 1
ATOM 2090 C C . ALA A 1 279 ? 1.754 8.833 -20.455 1.00 96.69 279 ALA A C 1
ATOM 2092 O O . ALA A 1 279 ? 1.631 9.627 -19.523 1.00 96.69 279 ALA A O 1
ATOM 2093 N N . LEU A 1 280 ? 2.864 8.098 -20.604 1.00 97.75 280 LEU A N 1
ATOM 2094 C CA . LEU A 1 280 ? 4.022 8.284 -19.733 1.00 97.75 280 LEU A CA 1
ATOM 2095 C C . LEU A 1 280 ? 4.575 9.711 -19.861 1.00 97.75 280 LEU A C 1
ATOM 2097 O O . LEU A 1 280 ? 4.718 10.260 -20.959 1.00 97.75 280 LEU A O 1
ATOM 2101 N N . ARG A 1 281 ? 4.875 10.316 -18.711 1.00 96.94 281 ARG A N 1
ATOM 2102 C CA . ARG A 1 281 ? 5.494 11.648 -18.586 1.00 96.94 281 ARG A CA 1
ATOM 2103 C C . ARG A 1 281 ? 6.784 11.610 -17.779 1.00 96.94 281 ARG A C 1
ATOM 2105 O O . ARG A 1 281 ? 7.660 12.437 -18.012 1.00 96.94 281 ARG A O 1
ATOM 2112 N N . THR A 1 282 ? 6.905 10.640 -16.881 1.00 98.56 282 THR A N 1
ATOM 2113 C CA . THR A 1 282 ? 8.107 10.396 -16.086 1.00 98.56 282 THR A CA 1
ATOM 2114 C C . THR A 1 282 ? 8.536 8.956 -16.294 1.00 98.56 282 THR A C 1
ATOM 2116 O O . THR A 1 282 ? 7.768 8.033 -16.023 1.00 98.56 282 THR A O 1
ATOM 2119 N N . ILE A 1 283 ? 9.753 8.772 -16.798 1.00 98.81 283 ILE A N 1
ATOM 2120 C CA . ILE A 1 283 ? 10.347 7.466 -17.072 1.00 98.81 283 ILE A CA 1
ATOM 2121 C C . ILE A 1 283 ? 11.745 7.454 -16.466 1.00 98.81 283 ILE A C 1
ATOM 2123 O O . ILE A 1 283 ? 12.629 8.175 -16.929 1.00 98.81 283 ILE A O 1
ATOM 2127 N N . ARG A 1 284 ? 11.959 6.616 -15.453 1.00 98.94 284 ARG A N 1
ATOM 2128 C CA . ARG A 1 284 ? 13.266 6.430 -14.821 1.00 98.94 284 ARG A CA 1
ATOM 2129 C C . ARG A 1 284 ? 13.721 4.989 -14.930 1.00 98.94 284 ARG A C 1
ATOM 2131 O O . ARG A 1 284 ? 13.068 4.072 -14.447 1.00 98.94 284 ARG A O 1
ATOM 2138 N N . LEU A 1 285 ? 14.841 4.815 -15.612 1.00 98.88 285 LEU A N 1
ATOM 2139 C CA . LEU A 1 285 ? 15.474 3.546 -15.955 1.00 98.88 285 LEU A CA 1
ATOM 2140 C C . LEU A 1 285 ? 16.978 3.578 -15.644 1.00 98.88 285 LEU A C 1
ATOM 2142 O O . LEU A 1 285 ? 17.710 2.706 -16.116 1.00 98.88 285 LEU A O 1
ATOM 2146 N N . GLY A 1 286 ? 17.453 4.575 -14.890 1.00 98.75 286 GLY A N 1
ATOM 2147 C CA . GLY A 1 286 ? 18.860 4.708 -14.503 1.00 98.75 286 GLY A CA 1
ATOM 2148 C C . GLY A 1 286 ? 19.367 3.488 -13.730 1.00 98.75 286 GLY A C 1
ATOM 2149 O O . GLY A 1 286 ? 18.578 2.747 -13.147 1.00 98.75 286 GLY A O 1
ATOM 2150 N N . GLY A 1 287 ? 20.675 3.232 -13.765 1.00 98.50 287 GLY A N 1
ATOM 2151 C CA . GLY A 1 287 ? 21.280 2.172 -12.942 1.00 98.50 287 GLY A CA 1
ATOM 2152 C C . GLY A 1 287 ? 20.855 0.744 -13.316 1.00 98.50 287 GLY A C 1
ATOM 2153 O O . GLY A 1 287 ? 20.779 -0.126 -12.459 1.00 98.50 287 GLY A O 1
ATOM 2154 N N . ASN A 1 288 ? 20.548 0.496 -14.592 1.00 98.88 288 ASN A N 1
ATOM 2155 C CA . ASN A 1 288 ? 20.176 -0.827 -15.107 1.00 98.88 288 ASN A CA 1
ATOM 2156 C C . ASN A 1 288 ? 21.301 -1.464 -15.946 1.00 98.88 288 ASN A C 1
ATOM 2158 O O . ASN A 1 288 ? 22.417 -0.949 -16.009 1.00 98.88 288 ASN A O 1
ATOM 2162 N N . ALA A 1 289 ? 21.023 -2.602 -16.588 1.00 98.56 289 ALA A N 1
ATOM 2163 C CA . ALA A 1 289 ? 21.951 -3.330 -17.457 1.00 98.56 289 ALA A CA 1
ATOM 2164 C C . ALA A 1 289 ? 21.530 -3.273 -18.941 1.00 98.56 289 ALA A C 1
ATOM 2166 O O . ALA A 1 289 ? 21.746 -4.222 -19.705 1.00 98.56 289 ALA A O 1
ATOM 2167 N N . LEU A 1 290 ? 20.898 -2.174 -19.373 1.00 98.81 290 LEU A N 1
ATOM 2168 C CA . LEU A 1 290 ? 20.388 -2.047 -20.737 1.00 98.81 290 LEU A CA 1
ATOM 2169 C C . LEU A 1 290 ? 21.553 -1.881 -21.719 1.00 98.81 290 LEU A C 1
ATOM 2171 O O . LEU A 1 290 ? 22.330 -0.926 -21.657 1.00 98.81 290 LEU A O 1
ATOM 2175 N N . ALA A 1 291 ? 21.652 -2.802 -22.677 1.00 98.56 291 ALA A N 1
ATOM 2176 C CA . ALA A 1 291 ? 22.609 -2.694 -23.771 1.00 98.56 291 ALA A CA 1
ATOM 2177 C C . ALA A 1 291 ? 22.258 -1.518 -24.701 1.00 98.56 291 ALA A C 1
ATOM 2179 O O . ALA A 1 291 ? 21.092 -1.145 -24.833 1.00 98.56 291 ALA A O 1
ATOM 2180 N N . ARG A 1 292 ? 23.247 -0.996 -25.441 1.00 98.56 292 ARG A N 1
ATOM 2181 C CA . ARG A 1 292 ? 23.085 0.179 -26.326 1.00 98.56 292 ARG A CA 1
ATOM 2182 C C . ARG A 1 292 ? 21.864 0.081 -27.242 1.00 98.56 292 ARG A C 1
ATOM 2184 O O . ARG A 1 292 ? 21.109 1.033 -27.372 1.00 98.56 292 ARG A O 1
ATOM 2191 N N . GLY A 1 293 ? 21.641 -1.084 -27.852 1.00 98.50 293 GLY A N 1
ATOM 2192 C CA . GLY A 1 293 ? 20.496 -1.285 -28.743 1.00 98.50 293 GLY A CA 1
ATOM 2193 C C . GLY A 1 293 ? 19.137 -1.219 -28.036 1.00 98.50 293 GLY A C 1
ATOM 2194 O O . GLY A 1 293 ? 18.146 -0.870 -28.666 1.00 98.50 293 GLY A O 1
ATOM 2195 N N . GLN A 1 294 ? 19.076 -1.550 -26.746 1.00 98.75 294 GLN A N 1
ATOM 2196 C CA . GLN A 1 294 ? 17.875 -1.421 -25.923 1.00 98.75 294 GLN A CA 1
ATOM 2197 C C . GLN A 1 294 ? 17.659 0.036 -25.486 1.00 98.75 294 GLN A C 1
ATOM 2199 O O . GLN A 1 294 ? 16.530 0.514 -25.544 1.00 98.75 294 GLN A O 1
ATOM 2204 N N . VAL A 1 295 ? 18.734 0.752 -25.136 1.00 98.88 295 VAL A N 1
ATOM 2205 C CA . VAL A 1 295 ? 18.708 2.198 -24.848 1.00 98.88 295 VAL A CA 1
ATOM 2206 C C . VAL A 1 295 ? 18.203 2.987 -26.058 1.00 98.88 295 VAL A C 1
ATOM 2208 O O . VAL A 1 295 ? 17.241 3.742 -25.943 1.00 98.88 295 VAL A O 1
ATOM 2211 N N . ASP A 1 296 ? 18.773 2.745 -27.242 1.00 98.81 296 ASP A N 1
ATOM 2212 C CA . ASP A 1 296 ? 18.343 3.392 -28.488 1.00 98.81 296 ASP A CA 1
ATOM 2213 C C . ASP A 1 296 ? 1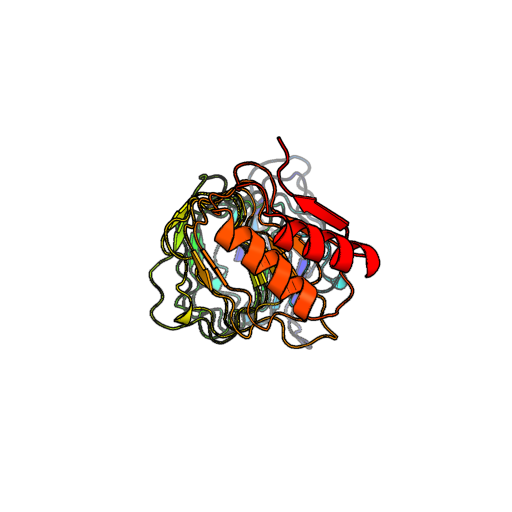6.869 3.109 -28.812 1.00 98.81 296 ASP A C 1
ATOM 2215 O O . ASP A 1 296 ? 16.155 4.003 -29.260 1.00 98.81 296 ASP A O 1
ATOM 2219 N N . ARG A 1 297 ? 16.396 1.877 -28.568 1.00 98.69 297 ARG A N 1
ATOM 2220 C CA . ARG A 1 297 ? 14.988 1.503 -28.773 1.00 98.69 297 ARG A CA 1
ATOM 2221 C C . ARG A 1 297 ? 14.047 2.274 -27.856 1.00 98.69 297 ARG A C 1
ATOM 2223 O O . ARG A 1 297 ? 13.032 2.759 -28.338 1.00 98.69 297 ARG A O 1
ATOM 2230 N N . VAL A 1 298 ? 14.383 2.405 -26.572 1.00 98.75 298 VAL A N 1
ATOM 2231 C CA . VAL A 1 298 ? 13.586 3.196 -25.621 1.00 98.75 298 VAL A CA 1
ATOM 2232 C C . VAL A 1 298 ? 13.534 4.657 -26.062 1.00 98.75 298 VAL A C 1
ATOM 2234 O O . VAL A 1 298 ? 12.449 5.215 -26.179 1.00 98.75 298 VAL A O 1
ATOM 2237 N N . LEU A 1 299 ? 14.685 5.259 -26.371 1.00 98.81 299 LEU A N 1
ATOM 2238 C CA . LEU A 1 299 ? 14.758 6.654 -26.816 1.00 98.81 299 LEU A CA 1
ATOM 2239 C C . LEU A 1 299 ? 13.926 6.896 -28.083 1.00 98.81 299 LEU A C 1
ATOM 2241 O O . LEU A 1 299 ? 13.168 7.862 -28.144 1.00 98.81 299 LEU A O 1
ATOM 2245 N N . ALA A 1 300 ? 14.043 6.012 -29.076 1.00 98.62 300 ALA A N 1
ATOM 2246 C CA . ALA A 1 300 ? 13.295 6.110 -30.325 1.00 98.62 300 ALA A CA 1
ATOM 2247 C C . ALA A 1 300 ? 11.783 5.904 -30.131 1.00 98.62 300 ALA A C 1
ATOM 2249 O O . ALA A 1 300 ? 10.998 6.622 -30.744 1.00 98.62 300 ALA A O 1
ATOM 2250 N N . GLU A 1 301 ? 11.370 4.960 -29.280 1.00 98.44 301 GLU A N 1
ATOM 2251 C CA . GLU A 1 301 ? 9.958 4.722 -28.956 1.00 98.44 301 GLU A CA 1
ATOM 2252 C C . GLU A 1 301 ? 9.337 5.969 -28.311 1.00 98.44 301 GLU A C 1
ATOM 2254 O O . GLU A 1 301 ? 8.331 6.472 -28.808 1.00 98.44 301 GLU A O 1
ATOM 2259 N N . VAL A 1 302 ? 9.983 6.530 -27.279 1.00 98.44 302 VAL A N 1
ATOM 2260 C CA . VAL A 1 302 ? 9.492 7.727 -26.572 1.00 98.44 302 VAL A CA 1
ATOM 2261 C C . VAL A 1 302 ? 9.458 8.945 -27.503 1.00 98.44 302 VAL A C 1
ATOM 2263 O O . VAL A 1 302 ? 8.464 9.671 -27.537 1.00 98.44 302 VAL A O 1
ATOM 2266 N N . ALA A 1 303 ? 10.494 9.149 -28.327 1.00 98.25 303 ALA A N 1
ATOM 2267 C CA . ALA A 1 303 ? 10.505 10.207 -29.345 1.00 98.25 303 ALA A CA 1
ATOM 2268 C C . ALA A 1 303 ? 9.367 10.034 -30.367 1.00 98.25 303 ALA A C 1
ATOM 2270 O O . ALA A 1 303 ? 8.701 11.006 -30.740 1.00 98.25 303 ALA A O 1
ATOM 2271 N N . GLY A 1 304 ? 9.104 8.789 -30.774 1.00 97.44 304 GLY A N 1
ATOM 2272 C CA . GLY A 1 304 ? 8.064 8.418 -31.730 1.00 97.44 304 GLY A CA 1
ATOM 2273 C C . GLY A 1 304 ? 6.636 8.663 -31.239 1.00 97.44 304 GLY A C 1
ATOM 2274 O O . GLY A 1 304 ? 5.731 8.809 -32.061 1.00 97.44 304 GLY A O 1
ATOM 2275 N N . TRP A 1 305 ? 6.411 8.770 -29.926 1.00 96.31 305 TRP A N 1
ATOM 2276 C CA . TRP A 1 305 ? 5.103 9.154 -29.387 1.00 96.31 305 TRP A CA 1
ATOM 2277 C C . TRP A 1 305 ? 4.736 10.600 -29.716 1.00 96.31 305 TRP A C 1
ATOM 2279 O O . TRP A 1 305 ? 3.552 10.928 -29.793 1.00 96.31 305 TRP A O 1
ATOM 2289 N N . GLY A 1 306 ? 5.738 11.460 -29.923 1.00 95.69 306 GLY A N 1
ATOM 2290 C CA . GLY A 1 306 ? 5.540 12.864 -30.262 1.00 95.69 306 GLY A CA 1
ATOM 2291 C C . GLY A 1 306 ? 4.930 13.708 -29.139 1.00 95.69 306 GLY A C 1
ATOM 2292 O O . GLY A 1 306 ? 4.388 14.772 -29.430 1.00 95.69 306 GLY A O 1
ATOM 2293 N N . THR A 1 307 ? 5.015 13.256 -27.888 1.00 94.25 307 THR A N 1
ATOM 2294 C CA . THR A 1 307 ? 4.424 13.906 -26.711 1.00 94.25 307 THR A CA 1
ATOM 2295 C C . THR A 1 307 ? 5.409 14.833 -26.000 1.00 94.25 307 THR A C 1
ATOM 2297 O O . THR A 1 307 ? 6.626 14.703 -26.147 1.00 94.25 307 THR A O 1
ATOM 2300 N N . GLU A 1 308 ? 4.879 15.743 -25.185 1.00 93.12 308 GLU A N 1
ATOM 2301 C CA . GLU A 1 308 ? 5.643 16.429 -24.137 1.00 93.12 308 GLU A CA 1
ATOM 2302 C C . GLU A 1 308 ? 5.745 15.523 -22.897 1.00 93.12 308 GLU A C 1
ATOM 2304 O O . GLU A 1 308 ? 4.916 14.629 -22.696 1.00 93.12 308 GLU A O 1
ATOM 2309 N N . GLY A 1 309 ? 6.759 15.740 -22.063 1.00 92.00 309 GLY A N 1
ATOM 2310 C CA . GLY A 1 309 ? 6.958 14.980 -20.834 1.00 92.00 309 GLY A CA 1
ATOM 2311 C C . GLY A 1 309 ? 7.881 15.690 -19.862 1.00 92.00 309 GLY A C 1
ATOM 2312 O O . GLY A 1 309 ? 8.461 16.727 -20.170 1.00 92.00 309 GLY A O 1
ATOM 2313 N N . THR A 1 310 ? 7.981 15.137 -18.662 1.00 96.88 310 THR A N 1
ATOM 2314 C CA . THR A 1 310 ? 8.747 15.714 -17.560 1.00 96.88 310 THR A CA 1
ATOM 2315 C C . THR A 1 310 ? 10.185 15.214 -17.591 1.00 96.88 310 THR A C 1
ATOM 2317 O O . THR A 1 310 ? 11.119 16.016 -17.606 1.00 96.88 310 THR A O 1
ATOM 2320 N N . GLU A 1 311 ? 10.375 13.894 -17.639 1.00 98.50 311 GLU A N 1
ATOM 2321 C CA . GLU A 1 311 ? 11.686 13.279 -17.439 1.00 98.50 311 GLU A CA 1
ATOM 2322 C C . GLU A 1 311 ? 11.818 11.927 -18.148 1.00 98.50 311 GLU A C 1
ATOM 2324 O O . GLU A 1 311 ? 10.944 11.068 -18.037 1.00 98.50 311 GLU A O 1
ATOM 2329 N N . LEU A 1 312 ? 12.952 11.731 -18.825 1.00 98.75 312 LEU A N 1
ATOM 2330 C CA . LEU A 1 312 ? 13.441 10.437 -19.289 1.00 98.75 312 LEU A CA 1
ATOM 2331 C C . LEU A 1 312 ? 14.886 10.246 -18.812 1.00 98.75 312 LEU A C 1
ATOM 2333 O O . LEU A 1 312 ? 15.825 10.811 -19.376 1.00 98.75 312 LEU A O 1
ATOM 2337 N N . LEU A 1 313 ? 15.050 9.433 -17.775 1.00 98.81 313 LEU A N 1
ATOM 2338 C CA . LEU A 1 313 ? 16.331 9.085 -17.170 1.00 98.81 313 LEU A CA 1
ATOM 2339 C C . LEU A 1 313 ? 16.713 7.656 -17.577 1.00 98.81 313 LEU A C 1
ATOM 2341 O O . LEU A 1 313 ? 16.021 6.709 -17.218 1.00 98.81 313 LEU A O 1
ATOM 2345 N N . ILE A 1 31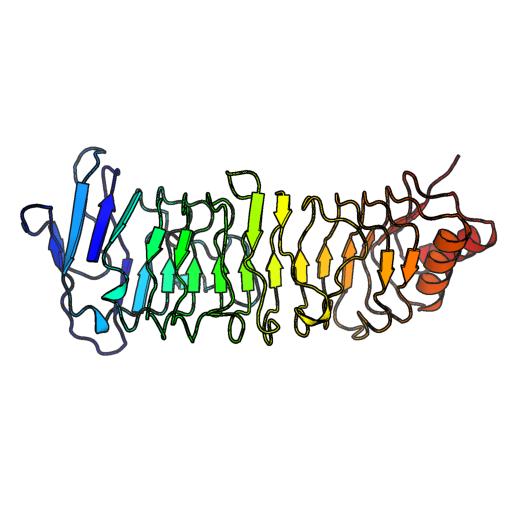4 ? 17.802 7.486 -18.325 1.00 98.38 314 ILE A N 1
ATOM 2346 C CA . ILE A 1 314 ? 18.326 6.180 -18.769 1.00 98.38 314 ILE A CA 1
ATOM 2347 C C . ILE A 1 314 ? 19.864 6.169 -18.702 1.00 98.38 314 ILE A C 1
ATOM 2349 O O . ILE A 1 314 ? 20.569 5.909 -19.676 1.00 98.38 314 ILE A O 1
ATOM 2353 N N . ASP A 1 315 ? 20.393 6.514 -17.531 1.00 98.12 315 ASP A N 1
ATOM 2354 C CA . ASP A 1 315 ? 21.819 6.685 -17.249 1.00 98.12 315 ASP A CA 1
ATOM 2355 C C . ASP A 1 315 ? 22.375 5.605 -16.294 1.00 98.12 315 ASP A C 1
ATOM 2357 O O . ASP A 1 315 ? 21.850 4.486 -16.216 1.00 98.12 315 ASP A O 1
ATOM 2361 N N . GLY A 1 316 ? 23.469 5.915 -15.591 1.00 96.38 316 GLY A N 1
ATOM 2362 C CA . GLY A 1 316 ? 24.127 5.018 -14.647 1.00 96.38 316 GLY A CA 1
ATOM 2363 C C . GLY A 1 316 ? 24.877 3.895 -15.359 1.00 96.38 316 GLY A C 1
ATOM 2364 O O . GLY A 1 316 ? 25.669 4.138 -16.267 1.00 96.38 316 GLY A O 1
ATOM 2365 N N . SER A 1 317 ? 24.633 2.649 -14.951 1.00 97.44 317 SER A N 1
ATOM 2366 C CA . SER A 1 317 ? 25.276 1.457 -15.523 1.00 97.44 317 SER A CA 1
ATOM 2367 C C . SER A 1 317 ? 24.730 1.028 -16.891 1.00 97.44 317 SER A C 1
ATOM 2369 O O . SER A 1 317 ? 25.252 0.081 -17.484 1.00 97.44 317 SER A O 1
ATOM 2371 N N . ASN A 1 318 ? 23.710 1.713 -17.417 1.00 98.56 318 ASN A N 1
ATOM 2372 C CA . ASN A 1 318 ? 23.242 1.488 -18.781 1.00 98.56 318 ASN A CA 1
ATOM 2373 C C . ASN A 1 318 ? 24.319 1.871 -19.803 1.00 98.56 318 ASN A C 1
ATOM 2375 O O . ASN A 1 318 ? 25.140 2.763 -19.575 1.00 98.56 318 ASN A O 1
ATOM 2379 N N . ALA A 1 319 ? 24.289 1.224 -20.967 1.00 98.50 319 ALA A N 1
ATOM 2380 C CA . ALA A 1 319 ? 25.194 1.560 -22.056 1.00 98.50 319 ALA A CA 1
ATOM 2381 C C . ALA A 1 319 ? 24.884 2.940 -22.657 1.00 98.50 319 ALA A C 1
ATOM 2383 O O . ALA A 1 319 ? 23.729 3.341 -22.783 1.00 98.50 319 ALA A O 1
ATOM 2384 N N . GLU A 1 320 ? 25.920 3.626 -23.135 1.00 98.31 320 GLU A N 1
ATOM 2385 C CA . GLU A 1 320 ? 25.758 4.880 -23.875 1.00 98.31 320 GLU A CA 1
ATOM 2386 C C . GLU A 1 320 ? 24.933 4.694 -25.162 1.00 98.31 320 GLU A C 1
ATOM 2388 O O . GLU A 1 320 ? 25.140 3.696 -25.881 1.00 98.31 320 GLU A O 1
ATOM 2393 N N . PRO A 1 321 ? 24.063 5.666 -25.504 1.00 98.44 321 PRO A N 1
ATOM 2394 C CA . PRO A 1 321 ? 23.291 5.642 -26.742 1.00 98.44 321 PRO A CA 1
ATOM 2395 C C . PRO A 1 321 ? 24.192 5.724 -27.980 1.00 98.44 321 PRO A C 1
ATOM 2397 O O . PRO A 1 321 ? 25.307 6.249 -27.949 1.00 98.44 321 PRO A O 1
ATOM 2400 N N . SER A 1 322 ? 23.702 5.229 -29.116 1.00 98.44 322 SER A N 1
ATOM 2401 C CA . SER A 1 322 ? 24.358 5.470 -30.405 1.00 98.44 322 SER A CA 1
ATOM 2402 C C . SER A 1 322 ? 24.072 6.881 -30.928 1.00 98.44 322 SER A C 1
ATOM 2404 O O . SER A 1 322 ? 23.297 7.648 -30.357 1.00 98.44 322 SER A O 1
ATOM 2406 N N . ARG A 1 323 ? 24.629 7.215 -32.100 1.00 98.06 323 ARG A N 1
ATOM 2407 C CA . ARG A 1 323 ? 24.278 8.450 -32.818 1.00 98.06 323 ARG A CA 1
ATOM 2408 C C . ARG A 1 323 ? 22.769 8.573 -33.068 1.00 98.06 323 ARG A C 1
ATOM 2410 O O . ARG A 1 323 ? 22.249 9.678 -32.992 1.00 98.06 323 ARG A O 1
ATOM 2417 N N . ALA A 1 324 ? 22.083 7.466 -33.357 1.00 97.62 324 ALA A N 1
ATOM 2418 C CA . ALA A 1 324 ? 20.636 7.479 -33.562 1.00 97.62 324 ALA A CA 1
ATOM 2419 C C . ALA A 1 324 ? 19.888 7.768 -32.250 1.00 97.62 324 ALA A C 1
ATOM 2421 O O . ALA A 1 324 ? 18.985 8.600 -32.239 1.00 97.62 324 ALA A O 1
ATOM 2422 N N . GLY A 1 325 ? 20.318 7.159 -31.138 1.00 98.38 325 GLY A N 1
ATOM 2423 C CA . GLY A 1 325 ? 19.786 7.471 -29.811 1.00 98.38 325 GLY A CA 1
ATOM 2424 C C . GLY A 1 325 ? 19.979 8.945 -29.444 1.00 98.38 325 GLY A C 1
ATOM 2425 O O . GLY A 1 325 ? 19.039 9.594 -29.001 1.00 98.38 325 GLY A O 1
ATOM 2426 N N . LEU A 1 326 ? 21.154 9.522 -29.718 1.00 98.50 326 LEU A N 1
ATOM 2427 C CA . LEU A 1 326 ? 21.417 10.949 -29.487 1.00 98.50 326 LEU A CA 1
ATOM 2428 C C . LEU A 1 326 ? 20.545 11.877 -30.352 1.00 98.50 326 LEU A C 1
ATOM 2430 O O . LEU A 1 326 ? 20.173 12.958 -29.896 1.00 98.50 326 LEU A O 1
ATOM 2434 N N . THR A 1 327 ? 20.183 11.468 -31.572 1.00 98.50 327 THR A N 1
ATOM 2435 C CA . THR A 1 327 ? 19.184 12.191 -32.377 1.00 98.50 327 THR A CA 1
ATOM 2436 C C . THR A 1 327 ? 17.820 12.188 -31.686 1.00 98.50 327 THR A C 1
ATOM 2438 O O . THR A 1 327 ? 17.238 13.257 -31.516 1.00 98.50 327 THR A O 1
ATOM 2441 N N . ALA A 1 328 ? 17.354 11.036 -31.195 1.00 98.69 328 ALA A N 1
ATOM 2442 C CA . ALA A 1 328 ? 16.102 10.950 -30.440 1.00 98.69 328 ALA A CA 1
ATOM 2443 C C . ALA A 1 328 ? 16.141 11.781 -29.139 1.00 98.69 328 ALA A C 1
ATOM 2445 O O . ALA A 1 328 ? 15.175 12.470 -28.817 1.00 98.69 328 ALA A O 1
ATOM 2446 N N . VAL A 1 329 ? 17.277 11.813 -28.428 1.00 98.75 329 VAL A N 1
ATOM 2447 C CA . VAL A 1 329 ? 17.481 12.697 -27.261 1.00 98.75 329 VAL A CA 1
ATOM 2448 C C . VAL A 1 329 ? 17.269 14.169 -27.634 1.00 98.75 329 VAL A C 1
ATOM 2450 O O . VAL A 1 329 ? 16.612 14.902 -26.894 1.00 98.75 329 VAL A O 1
ATOM 2453 N N . ALA A 1 330 ? 17.817 14.621 -28.767 1.00 98.44 330 ALA A N 1
ATOM 2454 C CA . ALA A 1 330 ? 17.652 16.001 -29.223 1.00 98.44 330 ALA A CA 1
ATOM 2455 C C . ALA A 1 330 ? 16.188 16.325 -29.570 1.00 98.44 330 ALA A C 1
ATOM 2457 O O . ALA A 1 330 ? 15.698 17.390 -29.194 1.00 98.44 330 ALA A O 1
ATOM 2458 N N . GLU A 1 331 ? 15.479 15.402 -30.225 1.00 98.44 331 GLU A N 1
ATOM 2459 C CA . GLU A 1 331 ? 14.049 15.539 -30.532 1.00 98.44 331 GLU A CA 1
ATOM 2460 C C . GLU A 1 331 ? 13.192 15.636 -29.266 1.00 98.44 331 GLU A C 1
ATOM 2462 O O . GLU A 1 331 ? 12.315 16.493 -29.177 1.00 98.44 331 GLU A O 1
ATOM 2467 N N . LEU A 1 332 ? 13.467 14.793 -28.271 1.00 98.62 332 LEU A N 1
ATOM 2468 C CA . LEU A 1 332 ? 12.764 14.797 -26.989 1.00 98.62 332 LEU A CA 1
ATOM 2469 C C . LEU A 1 332 ? 12.980 16.103 -26.223 1.00 98.62 332 LEU A C 1
ATOM 2471 O O . LEU A 1 332 ? 12.016 16.724 -25.776 1.00 98.62 332 LEU A O 1
ATOM 2475 N N . ARG A 1 333 ? 14.230 16.570 -26.128 1.00 98.56 333 ARG A N 1
ATOM 2476 C CA . ARG A 1 333 ? 14.559 17.853 -25.484 1.00 98.56 333 ARG A CA 1
ATOM 2477 C C . ARG A 1 333 ? 13.900 19.037 -26.192 1.00 98.56 333 ARG A C 1
ATOM 2479 O O . ARG A 1 333 ? 13.424 19.952 -25.527 1.00 98.56 333 ARG A O 1
ATOM 2486 N N . ALA A 1 334 ? 13.811 19.008 -27.523 1.00 98.12 334 ALA A N 1
ATOM 2487 C CA . ALA A 1 334 ? 13.093 20.028 -28.291 1.00 98.12 334 ALA A CA 1
ATOM 2488 C C . ALA A 1 334 ? 11.578 20.055 -27.995 1.00 98.12 334 ALA A C 1
ATOM 2490 O O . ALA A 1 334 ? 10.943 21.085 -28.202 1.00 98.12 334 ALA A O 1
ATOM 2491 N N . ARG A 1 335 ? 11.011 18.953 -27.483 1.00 97.00 335 ARG A N 1
ATOM 2492 C CA . ARG A 1 335 ? 9.613 18.831 -27.028 1.00 97.00 335 ARG A CA 1
ATOM 2493 C C . ARG A 1 335 ? 9.446 19.006 -25.511 1.00 97.00 335 ARG A C 1
ATOM 2495 O O . ARG A 1 335 ? 8.406 18.654 -24.970 1.00 97.00 335 ARG A O 1
ATOM 2502 N N . GLY A 1 336 ? 10.463 19.509 -24.813 1.00 97.50 336 GLY A N 1
ATOM 2503 C CA . GLY A 1 336 ? 10.370 19.839 -23.388 1.00 97.50 336 GLY A CA 1
ATOM 2504 C C . GLY A 1 336 ? 10.715 18.711 -22.414 1.00 97.50 336 GLY A C 1
ATOM 2505 O O . GLY A 1 336 ? 10.657 18.940 -21.210 1.00 97.50 336 GLY A O 1
ATOM 2506 N N . TRP A 1 337 ? 11.135 17.532 -22.886 1.00 98.56 337 TRP A N 1
ATOM 2507 C CA . TRP A 1 337 ? 11.609 16.477 -21.986 1.00 98.56 337 TRP A CA 1
ATOM 2508 C C . TRP A 1 337 ? 12.960 16.832 -21.360 1.00 98.56 337 TRP A C 1
ATOM 2510 O O . TRP A 1 337 ? 13.913 17.191 -22.062 1.00 98.56 337 TRP A O 1
ATOM 2520 N N . THR A 1 338 ? 13.095 16.599 -20.054 1.00 98.56 338 THR A N 1
ATOM 2521 C CA . THR A 1 338 ? 14.414 16.500 -19.416 1.00 98.56 338 THR A CA 1
ATOM 2522 C C . THR A 1 338 ? 14.968 15.102 -19.666 1.00 98.56 338 THR A C 1
ATOM 2524 O O . THR A 1 338 ? 14.460 14.130 -19.117 1.00 98.56 338 THR A O 1
ATOM 2527 N N . VAL A 1 339 ? 15.984 14.983 -20.526 1.00 98.69 339 VAL A N 1
ATOM 2528 C CA . VAL A 1 339 ? 16.563 13.682 -20.903 1.00 98.69 339 VAL A CA 1
ATOM 2529 C C . VAL A 1 339 ? 17.992 13.550 -20.393 1.00 98.69 339 VAL A C 1
ATOM 2531 O O . VAL A 1 339 ? 18.848 14.360 -20.771 1.00 98.69 339 VAL A O 1
ATOM 2534 N N . THR A 1 340 ? 18.254 12.493 -19.628 1.00 98.56 340 THR A N 1
ATOM 2535 C CA . THR A 1 340 ? 19.571 12.150 -19.076 1.00 98.56 340 THR A CA 1
ATOM 2536 C C . THR A 1 340 ? 19.949 10.734 -19.507 1.00 98.56 340 THR A C 1
ATOM 2538 O O . THR A 1 340 ? 19.163 9.800 -19.369 1.00 98.56 340 THR A O 1
ATOM 2541 N N . VAL A 1 341 ? 21.150 10.585 -20.065 1.00 98.50 341 VAL A N 1
ATOM 2542 C CA . VAL A 1 341 ? 21.703 9.330 -20.599 1.00 98.50 341 VAL A CA 1
ATOM 2543 C C . VAL A 1 341 ? 23.139 9.175 -20.110 1.00 98.50 341 VAL A C 1
ATOM 2545 O O . VAL A 1 341 ? 23.792 10.182 -19.832 1.00 98.50 341 VAL A O 1
ATOM 2548 N N . SER A 1 342 ? 23.648 7.945 -20.053 1.00 96.06 342 SER A N 1
ATOM 2549 C CA . SER A 1 342 ? 25.064 7.704 -19.760 1.00 96.06 342 SER A CA 1
ATOM 2550 C C . SER A 1 342 ? 25.966 8.378 -20.802 1.00 96.06 342 SER A C 1
ATOM 2552 O O . SER A 1 342 ? 25.649 8.395 -21.996 1.00 96.06 342 SER A O 1
ATOM 2554 N N . SER A 1 343 ? 27.104 8.903 -20.351 1.00 87.69 343 SER A N 1
ATOM 2555 C CA . SER A 1 343 ? 28.167 9.466 -21.187 1.00 87.69 343 SER A CA 1
ATOM 2556 C C . SER A 1 343 ? 29.532 9.063 -20.638 1.00 87.69 343 SER A C 1
ATOM 2558 O O . SER A 1 343 ? 29.702 9.037 -19.418 1.00 87.69 343 SER A O 1
ATOM 2560 N N . SER A 1 344 ? 30.486 8.809 -21.531 1.00 62.28 344 SER A N 1
ATOM 2561 C CA . SER A 1 344 ? 31.905 8.604 -21.219 1.00 62.28 344 SER A CA 1
ATOM 2562 C C . SER A 1 344 ? 32.545 9.815 -20.559 1.00 62.28 344 SER A C 1
ATOM 2564 O O . SER A 1 344 ? 32.267 10.933 -21.059 1.00 62.28 344 SER A O 1
#

Sequence (344 aa):
MVFTTTGATFAPAVELAPGSSAEVVWLDDQRGELARGTNPRISFGSSATRAVTMSTTFADVVTVNLGFSSKDDVGRYSLAEIYDKGPESVSGVANLTLLTNLQRFLASRSGLSGTLDLTGLSRLEHIECFQANVEAADLTGCDSLVRLCLELCNLTSLDLNPVAATLRDLRAAAQQSGGLEFAPLQQPFAQLYHFCVRDQKVTGHPAADQLPSCEEMWNWGCTQIGTLPVPGRATSVLAAWNAYTEADFSGQWTDIDVAGSLDLTDNQLTRIVISGCRALRTIRLGGNALARGQVDRVLAEVAGWGTEGTELLIDGSNAEPSRAGLTAVAELRARGWTVTVSSS

Foldseek 3Di:
DKWWAQFQKAWKAWDFAPPDPKKKFKAWPVRHTQDTDRTDIGGNRGGGTTMIDIDIQLCRTAEIAQADACPPPHDPLGDDRVNHDHHGQTQEDPDNVSNLQHQYYHHALYQHEEEAECALNCNHAYDHHHQYAYAYYDCHNVVQHAEDAQDQYAYAEYECQNPLAHYAYDHHADHPVQEYEYDAHPAASPHHAADAHARGAYHNPDALNSQQNYAHAHYANHQDEEEDRDHNAHQEHHHANYAYAEYEQAPHQQPLVRQGEDAHAQYAHQYYHCANNLNYQYAHQHNYAHEQVRLLVVLVRNLVSVAAHEEDHAAHNYDFHDPSSVVSVVSRVVRPYDYHYYDD

Radius of gyration: 24.06 Å; chains: 1; bounding box: 62×38×72 Å

pLDDT: mean 97.64, std 2.83, range [62.28, 98.94]